Protein AF-A0A183B7K7-F1 (afdb_monomer)

Organism: NCBI:txid27848

Foldseek 3Di:
DFDDDPVCNPDGDDDDDDADPPDDDDDDDDDDDDWDKAFDPDPQRKIKTKDKAQLDLAFDDDPPPPPPPDVDDTPDPPPDDDDDWDKDKDKAAAPAAWPDKDDPPDDWDWAQPDPSNRIIMTIDGGDDSPGIDMIMTMGRHHDAWDKDKDAADCPDPDPSNDIDMDTDHDDDCPVPCVPPLLDAEEEAEAEPEPVCPDPNVVVVVVVVVVVVVPRDPNYHYWYWYDYVHIDIPDPD

Secondary structure (DSSP, 8-state):
-B---TT-TT---B----PPTT-----------PPEEEE--SSS--EEEEEEE----PPPP--TT-----SS------TT-----EEEEEEEE-SS-EEEEE-SS---EEEE-STTSSEEEEEEEEE-TTS-EEEEEEESSPPPPEEEEE---TT-SSGGGS-EEEEE-----TTTHHHHGGG-EEEEEEE-SGGGTTHHHHHHHHHHHHHHHHSPTT-EEEEEEESSSEEESS--

InterPro domains:
  IPR002035 von Willebrand factor, type A [PF13519] (186-235)
  IPR013694 VIT domain [PS51468] (1-33)
  IPR036465 von Willebrand factor A-like domain superfamily [G3DSA:3.40.50.410] (184-236)
  IPR036465 von Willebrand factor A-like domain superfamily [SSF53300] (184-235)

pLDDT: mean 80.6, std 16.49, range [38.91, 95.94]

Nearest PDB structures (foldseek):
  9c4f-assembly1_I  TM=9.296E-01  e=1.388E-02  Homo sapiens
  6fpy-assembly2_B  TM=5.890E-01  e=1.123E-04  Homo sapiens
  6fpy-assembly1_A  TM=5.784E-01  e=1.342E-04  Homo sapiens
  6fpz-assembly2_B  TM=5.636E-01  e=2.293E-04  Homo sapiens

Structure (mmCIF, N/CA/C/O backbone):
data_AF-A0A183B7K7-F1
#
_entry.id   AF-A0A183B7K7-F1
#
loop_
_atom_site.group_PDB
_atom_site.id
_atom_site.type_symbol
_atom_site.label_atom_id
_atom_site.label_alt_id
_atom_site.label_comp_id
_atom_site.label_asym_id
_atom_site.label_entity_id
_atom_site.label_seq_id
_atom_site.pdbx_PDB_ins_code
_atom_site.Cartn_x
_atom_site.Cartn_y
_atom_site.Cartn_z
_atom_site.occupancy
_atom_site.B_iso_or_equiv
_atom_site.auth_seq_id
_atom_site.auth_comp_id
_atom_site.auth_asym_id
_atom_site.auth_atom_id
_atom_site.pdbx_PDB_model_num
ATOM 1 N N . MET A 1 1 ? -5.427 3.689 -33.364 1.00 38.91 1 MET A N 1
ATOM 2 C CA . MET A 1 1 ? -6.339 4.554 -32.595 1.00 38.91 1 MET A CA 1
ATOM 3 C C . MET A 1 1 ? -6.365 3.977 -31.192 1.00 38.91 1 MET A C 1
ATOM 5 O O . MET A 1 1 ? -6.659 2.795 -31.063 1.00 38.91 1 MET A O 1
ATOM 9 N N . ALA A 1 2 ? -5.870 4.725 -30.208 1.00 45.66 2 ALA A N 1
ATOM 10 C CA . ALA A 1 2 ? -5.931 4.342 -28.801 1.00 45.66 2 ALA A CA 1
ATOM 11 C C . ALA A 1 2 ? -7.103 5.113 -28.200 1.00 45.66 2 ALA A C 1
ATOM 13 O O . ALA A 1 2 ? -7.202 6.317 -28.426 1.00 45.66 2 ALA A O 1
ATOM 14 N N . GLU A 1 3 ? -7.999 4.415 -27.521 1.00 48.31 3 GLU A N 1
ATOM 15 C CA . GLU A 1 3 ? -9.220 4.982 -26.963 1.00 48.31 3 GLU A CA 1
ATOM 16 C C . GLU A 1 3 ? -9.331 4.475 -25.529 1.00 48.31 3 GLU A C 1
ATOM 18 O O . GLU A 1 3 ? -9.141 3.284 -25.271 1.00 48.31 3 GLU A O 1
ATOM 23 N N . GLN A 1 4 ? -9.519 5.402 -24.595 1.00 46.06 4 GLN A N 1
ATOM 24 C CA . GLN A 1 4 ? -9.708 5.110 -23.182 1.00 46.06 4 GLN A CA 1
ATOM 25 C C . GLN A 1 4 ? -11.212 5.137 -22.913 1.00 46.06 4 GLN A C 1
ATOM 27 O O . GLN A 1 4 ? -11.867 6.122 -23.238 1.00 46.06 4 GLN A O 1
ATOM 32 N N . ASP A 1 5 ? -11.751 4.061 -22.345 1.00 48.06 5 ASP A N 1
ATOM 33 C CA . ASP A 1 5 ? -13.160 3.987 -21.954 1.00 48.06 5 ASP A CA 1
ATOM 34 C C . ASP A 1 5 ? -13.399 4.887 -20.728 1.00 48.06 5 ASP A C 1
ATOM 36 O O . ASP A 1 5 ? -12.880 4.622 -19.639 1.00 48.06 5 ASP A O 1
ATOM 40 N N . GLU A 1 6 ? -14.179 5.960 -20.894 1.00 48.84 6 GLU A N 1
ATOM 41 C CA . GLU A 1 6 ? -14.520 6.904 -19.818 1.00 48.84 6 GLU A CA 1
ATOM 42 C C . GLU A 1 6 ? -15.349 6.252 -18.691 1.00 48.84 6 GLU A C 1
ATOM 44 O O . GLU A 1 6 ? -15.374 6.759 -17.568 1.00 48.84 6 GLU A O 1
ATOM 49 N N . GLY A 1 7 ? -15.982 5.098 -18.943 1.00 50.69 7 GLY A N 1
ATOM 50 C CA . GLY A 1 7 ? -16.725 4.322 -17.945 1.00 50.69 7 GLY A CA 1
ATOM 51 C C . GLY A 1 7 ? -15.874 3.339 -17.129 1.00 50.69 7 GLY A C 1
ATOM 52 O O . GLY A 1 7 ? -16.399 2.692 -16.215 1.00 50.69 7 GLY A O 1
ATOM 53 N N . CYS A 1 8 ? -14.581 3.186 -17.449 1.00 53.16 8 CYS A N 1
ATOM 54 C CA . CYS A 1 8 ? -13.695 2.190 -16.837 1.00 53.16 8 CYS A CA 1
ATOM 55 C C . CYS A 1 8 ? -12.237 2.691 -16.749 1.00 53.16 8 CYS A C 1
ATOM 57 O O . CYS A 1 8 ? -11.375 2.275 -17.521 1.00 53.16 8 CYS A O 1
ATOM 59 N N . GLY A 1 9 ? -11.944 3.568 -15.781 1.00 55.84 9 GLY A N 1
ATOM 60 C CA . GLY A 1 9 ? -10.639 4.244 -15.656 1.00 55.84 9 GLY A CA 1
ATOM 61 C C . GLY A 1 9 ? -9.411 3.353 -15.399 1.00 55.84 9 GLY A C 1
ATOM 62 O O . GLY A 1 9 ? -8.286 3.825 -15.516 1.00 55.84 9 GLY A O 1
ATOM 63 N N . ASP A 1 10 ? -9.602 2.077 -15.078 1.00 60.44 10 ASP A N 1
ATOM 64 C CA . ASP A 1 10 ? -8.559 1.088 -14.777 1.00 60.44 10 ASP A CA 1
ATOM 65 C C . ASP A 1 10 ? -8.310 0.080 -15.914 1.00 60.44 10 ASP A C 1
ATOM 67 O O . ASP A 1 10 ? -7.401 -0.745 -15.817 1.00 60.44 10 ASP A O 1
ATOM 71 N N . LYS A 1 11 ? -9.089 0.123 -17.007 1.00 64.69 11 LYS A N 1
ATOM 72 C CA . LYS A 1 11 ? -8.909 -0.781 -18.151 1.00 64.69 11 LYS A CA 1
ATOM 73 C C . LYS A 1 11 ? -8.238 -0.050 -19.307 1.00 64.69 11 LYS A C 1
ATOM 75 O O . LYS A 1 11 ? -8.847 0.767 -19.990 1.00 64.69 11 LYS A O 1
ATOM 80 N N . PHE A 1 12 ? -6.997 -0.428 -19.596 1.00 69.00 12 PHE A N 1
ATOM 81 C CA . PHE A 1 12 ? -6.332 -0.038 -20.835 1.00 69.00 12 PHE A CA 1
ATOM 82 C C . PHE A 1 12 ? -6.534 -1.116 -21.906 1.00 69.00 12 PHE A C 1
ATOM 84 O O . PHE A 1 12 ? -6.144 -2.270 -21.721 1.00 69.00 12 PHE A O 1
ATOM 91 N N . GLN A 1 13 ? -7.121 -0.750 -23.048 1.00 69.06 13 GLN A N 1
ATOM 92 C CA . GLN A 1 13 ? -7.279 -1.648 -24.192 1.00 69.06 13 GLN A CA 1
ATOM 9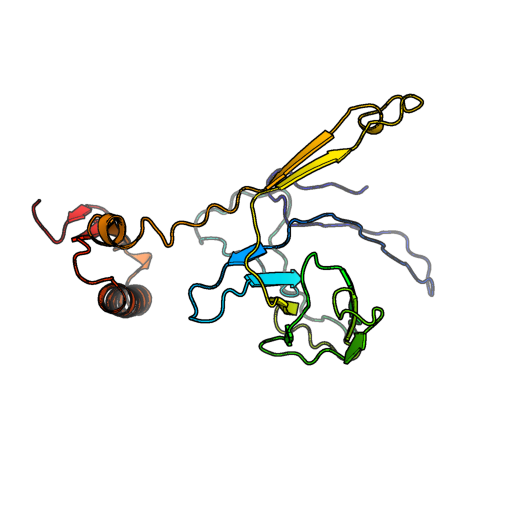3 C C . GLN A 1 13 ? -6.742 -0.993 -25.468 1.00 69.06 13 GLN A C 1
ATOM 95 O O . GLN A 1 13 ? -7.104 0.124 -25.816 1.00 69.06 13 GLN A O 1
ATOM 100 N N . MET A 1 14 ? -5.898 -1.718 -26.207 1.00 72.25 14 MET A N 1
ATOM 101 C CA . MET A 1 14 ? -5.349 -1.257 -27.482 1.00 72.25 14 MET A CA 1
ATOM 102 C C . MET A 1 14 ? -5.475 -2.351 -28.544 1.00 72.25 14 MET A C 1
ATOM 104 O O . MET A 1 14 ? -5.109 -3.501 -28.309 1.00 72.25 14 MET A O 1
ATOM 108 N N . ARG A 1 15 ? -5.981 -1.993 -29.731 1.00 76.62 15 ARG A N 1
ATOM 109 C CA . ARG A 1 15 ? -6.045 -2.883 -30.900 1.00 76.62 15 ARG A CA 1
ATOM 110 C C . ARG A 1 15 ? -4.942 -2.506 -31.887 1.00 76.62 15 ARG A C 1
ATOM 112 O O . ARG A 1 15 ? -4.911 -1.383 -32.386 1.00 76.62 15 ARG A O 1
ATOM 119 N N . LEU A 1 16 ? -4.047 -3.449 -32.169 1.00 80.88 16 LEU A N 1
ATOM 120 C CA . LEU A 1 16 ? -2.961 -3.298 -33.138 1.00 80.88 16 LEU A CA 1
ATOM 121 C C . LEU A 1 16 ? -3.289 -4.103 -34.400 1.00 80.88 16 LEU A C 1
ATOM 123 O O . LEU A 1 16 ? -3.681 -5.263 -34.306 1.00 80.88 16 LEU A O 1
ATOM 127 N N . GLY A 1 17 ? -3.141 -3.495 -35.577 1.00 83.62 17 GLY A N 1
ATOM 128 C CA . GLY A 1 17 ? -3.423 -4.124 -36.871 1.00 83.62 17 GLY A CA 1
ATOM 129 C C . GLY A 1 17 ? -2.267 -3.961 -37.856 1.00 83.62 17 GLY A C 1
ATOM 130 O O . GLY A 1 17 ? -1.372 -3.151 -37.632 1.00 83.62 17 GLY A O 1
ATOM 131 N N . ASN A 1 18 ? -2.303 -4.724 -38.955 1.00 86.44 18 ASN A N 1
ATOM 132 C CA . ASN A 1 18 ? -1.327 -4.664 -40.053 1.00 86.44 18 ASN A CA 1
ATOM 133 C C . ASN A 1 18 ? 0.148 -4.843 -39.618 1.00 86.44 18 ASN A C 1
ATOM 135 O O . ASN A 1 18 ? 1.041 -4.168 -40.126 1.00 86.44 18 ASN A O 1
ATOM 139 N N . ILE A 1 19 ? 0.406 -5.741 -38.661 1.00 86.94 19 ILE A N 1
ATOM 140 C CA . ILE A 1 19 ? 1.761 -6.074 -38.200 1.00 86.94 19 ILE A CA 1
ATOM 141 C C . ILE A 1 19 ? 2.425 -6.986 -39.251 1.00 86.94 19 ILE A C 1
ATOM 143 O O . ILE A 1 19 ? 1.901 -8.075 -39.507 1.00 86.94 19 ILE A O 1
ATOM 147 N N . PRO A 1 20 ? 3.556 -6.592 -39.870 1.00 90.12 20 PRO A N 1
ATOM 148 C CA . PRO A 1 20 ? 4.238 -7.418 -40.864 1.00 90.12 20 PRO A CA 1
ATOM 149 C C . PRO A 1 20 ? 4.667 -8.783 -40.312 1.00 90.12 20 PRO A C 1
ATOM 151 O O . PRO A 1 20 ? 5.008 -8.923 -39.133 1.00 90.12 20 PRO A O 1
ATOM 154 N N . ALA A 1 21 ? 4.719 -9.797 -41.178 1.00 88.19 21 ALA A N 1
ATOM 155 C CA . ALA A 1 21 ? 5.202 -11.118 -40.788 1.00 88.19 21 ALA A CA 1
ATOM 156 C C . ALA A 1 21 ? 6.643 -11.044 -40.250 1.00 88.19 21 ALA A C 1
ATOM 158 O O . ALA A 1 21 ? 7.496 -10.380 -40.836 1.00 88.19 21 ALA A O 1
ATOM 159 N N . ARG A 1 22 ? 6.915 -11.768 -39.153 1.00 89.12 22 ARG A N 1
ATOM 160 C CA . ARG A 1 22 ? 8.230 -11.827 -38.478 1.00 89.12 22 ARG A CA 1
ATOM 161 C C . ARG A 1 22 ? 8.729 -10.483 -37.927 1.00 89.12 22 ARG A C 1
ATOM 163 O O . ARG A 1 22 ? 9.928 -10.326 -37.720 1.00 89.12 22 ARG A O 1
ATOM 170 N N . SER A 1 23 ? 7.830 -9.532 -37.686 1.00 88.31 23 SER A N 1
ATOM 171 C CA . SER A 1 23 ? 8.165 -8.294 -36.983 1.00 88.31 23 SER A CA 1
ATOM 172 C C . SER A 1 23 ? 7.871 -8.405 -35.487 1.00 88.31 23 SER A C 1
ATOM 174 O O . SER A 1 23 ? 6.987 -9.151 -35.063 1.00 88.31 23 SER A O 1
ATOM 176 N N . THR A 1 24 ? 8.634 -7.658 -34.694 1.00 88.44 24 THR A N 1
ATOM 177 C CA . THR A 1 24 ? 8.448 -7.529 -33.247 1.00 88.44 24 THR A CA 1
ATOM 178 C C . THR A 1 24 ? 7.789 -6.190 -32.965 1.00 88.44 24 THR A C 1
ATOM 180 O O . THR A 1 24 ? 8.213 -5.166 -33.501 1.00 88.44 24 THR A O 1
ATOM 183 N N . VAL A 1 25 ? 6.769 -6.189 -32.112 1.00 88.00 25 VAL A N 1
ATOM 184 C CA . VAL A 1 25 ? 6.122 -4.964 -31.642 1.00 88.00 25 VAL A CA 1
ATOM 185 C C . VAL A 1 25 ? 6.432 -4.786 -30.165 1.00 88.00 25 VAL A C 1
ATOM 187 O O . VAL A 1 25 ? 6.176 -5.685 -29.368 1.00 88.00 25 VAL A O 1
ATOM 190 N N . THR A 1 26 ? 6.953 -3.615 -29.810 1.00 89.56 26 THR A N 1
ATOM 191 C CA . THR A 1 26 ? 7.207 -3.229 -28.421 1.00 89.56 26 THR A CA 1
ATOM 192 C C . THR A 1 26 ? 6.159 -2.215 -27.991 1.00 89.56 26 THR A C 1
ATOM 194 O O . THR A 1 26 ? 6.000 -1.175 -28.629 1.00 89.56 26 THR A O 1
ATOM 197 N N . ILE A 1 27 ? 5.452 -2.512 -26.905 1.00 85.56 27 ILE A N 1
ATOM 198 C CA . ILE A 1 27 ? 4.466 -1.615 -26.300 1.00 85.56 27 ILE A CA 1
ATOM 199 C C . ILE A 1 27 ? 5.071 -1.082 -25.004 1.00 85.56 27 ILE A C 1
ATOM 201 O O . ILE A 1 27 ? 5.511 -1.863 -24.166 1.00 85.56 27 ILE A O 1
ATOM 205 N N . ILE A 1 28 ? 5.099 0.242 -24.848 1.00 89.19 28 ILE A N 1
ATOM 206 C CA . ILE A 1 28 ? 5.602 0.904 -23.641 1.00 89.19 28 ILE A CA 1
ATOM 207 C C . ILE A 1 28 ? 4.439 1.652 -23.004 1.00 89.19 28 ILE A C 1
ATOM 209 O O . ILE A 1 28 ? 3.912 2.597 -23.590 1.00 89.19 28 ILE A O 1
ATOM 213 N N . LEU A 1 29 ? 4.059 1.230 -21.801 1.00 84.38 29 LEU A N 1
ATOM 214 C CA . LEU A 1 29 ? 3.054 1.894 -20.981 1.00 84.38 29 LEU A CA 1
ATOM 215 C C . LEU A 1 29 ? 3.765 2.631 -19.850 1.00 84.38 29 LEU A C 1
ATOM 217 O O . LEU A 1 29 ? 4.625 2.066 -19.178 1.00 84.38 29 LEU A O 1
ATOM 221 N N . LYS A 1 30 ? 3.419 3.904 -19.666 1.00 87.38 30 LYS A N 1
ATOM 222 C CA . LYS A 1 30 ? 3.901 4.735 -18.562 1.00 87.38 30 LYS A CA 1
ATOM 223 C C . LYS A 1 30 ? 2.689 5.273 -17.825 1.00 87.38 30 LYS A C 1
ATOM 225 O O . LYS A 1 30 ? 1.829 5.889 -18.448 1.00 87.38 30 LYS A O 1
ATOM 230 N N . TYR A 1 31 ? 2.640 5.045 -16.524 1.00 84.62 31 TYR A N 1
ATOM 231 C CA . TYR A 1 31 ? 1.592 5.554 -15.655 1.00 84.62 31 TYR A CA 1
ATOM 232 C C . TYR A 1 31 ? 2.203 5.994 -14.327 1.00 84.62 31 TYR A C 1
ATOM 234 O O . TYR A 1 31 ? 3.334 5.637 -14.001 1.00 84.62 31 TYR A O 1
ATOM 242 N N . VAL A 1 32 ? 1.454 6.810 -13.596 1.00 85.88 32 VAL A N 1
ATOM 243 C CA . VAL A 1 32 ? 1.815 7.292 -12.265 1.00 85.88 32 VAL A CA 1
ATOM 244 C C . VAL A 1 32 ? 0.692 6.878 -11.329 1.00 85.88 32 VAL A C 1
ATOM 246 O O . VAL A 1 32 ? -0.479 7.069 -11.656 1.00 85.88 32 VAL A O 1
ATOM 249 N N . SER A 1 33 ? 1.046 6.301 -10.188 1.00 84.56 33 SER A N 1
A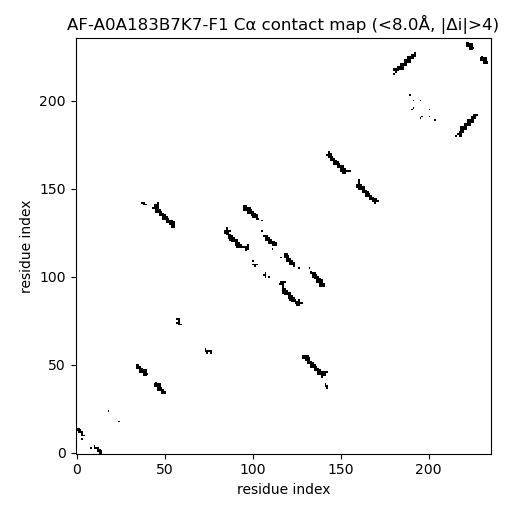TOM 250 C CA . SER A 1 33 ? 0.105 5.887 -9.150 1.00 84.56 33 SER A CA 1
ATOM 251 C C . SER A 1 33 ? 0.628 6.298 -7.780 1.00 84.56 33 SER A C 1
ATOM 253 O O . SER A 1 33 ? 1.838 6.323 -7.554 1.00 84.56 33 SER A O 1
ATOM 255 N N . SER A 1 34 ? -0.284 6.605 -6.861 1.00 85.75 34 SER A N 1
ATOM 256 C CA . SER A 1 34 ? 0.047 6.748 -5.445 1.00 85.75 34 SER A CA 1
ATOM 257 C C . SER A 1 34 ? 0.347 5.380 -4.838 1.00 85.75 34 SER A C 1
ATOM 259 O O . SER A 1 34 ? -0.323 4.402 -5.166 1.00 85.75 34 SER A O 1
ATOM 261 N N . LEU A 1 35 ? 1.329 5.324 -3.943 1.00 89.00 35 LEU A N 1
ATOM 262 C CA . LEU A 1 35 ? 1.569 4.154 -3.103 1.00 89.00 35 LEU A CA 1
ATOM 263 C C . LEU A 1 35 ? 0.737 4.271 -1.829 1.00 89.00 35 LEU A C 1
ATOM 265 O O . LEU A 1 35 ? 0.599 5.366 -1.278 1.00 89.00 35 LEU A O 1
ATOM 269 N N . GLU A 1 36 ? 0.197 3.150 -1.367 1.00 88.19 36 GLU A N 1
ATOM 270 C CA . GLU A 1 36 ? -0.503 3.095 -0.088 1.00 88.19 36 GLU A CA 1
ATOM 271 C C . GLU A 1 36 ? 0.530 3.030 1.030 1.00 88.19 36 GLU A C 1
ATOM 273 O O . GLU A 1 36 ? 1.451 2.216 0.986 1.00 88.19 36 GLU A O 1
ATOM 278 N N . ALA A 1 37 ? 0.405 3.918 2.009 1.00 89.12 37 ALA A N 1
ATOM 279 C CA . ALA A 1 37 ? 1.343 4.021 3.110 1.00 89.12 37 ALA A CA 1
ATOM 280 C C . ALA A 1 37 ? 0.580 4.138 4.426 1.00 89.12 37 ALA A C 1
ATOM 282 O O . ALA A 1 37 ? -0.369 4.916 4.520 1.00 89.12 37 ALA A O 1
ATOM 283 N N . GLU A 1 38 ? 1.011 3.389 5.432 1.00 88.44 38 GLU A N 1
ATOM 284 C CA . GLU A 1 38 ? 0.383 3.340 6.748 1.00 88.44 38 GLU A CA 1
ATOM 285 C C . GLU A 1 38 ? 1.431 3.384 7.862 1.00 88.44 38 GLU A C 1
ATOM 287 O O . GLU A 1 38 ? 2.551 2.889 7.721 1.00 88.44 38 GLU A O 1
ATOM 292 N N . ASN A 1 39 ? 1.061 3.989 8.988 1.00 87.62 39 ASN A N 1
ATOM 293 C CA . ASN A 1 39 ? 1.826 3.889 10.225 1.00 87.62 39 ASN A CA 1
ATOM 294 C C . ASN A 1 39 ? 1.304 2.687 11.007 1.00 87.62 39 ASN A C 1
ATOM 296 O O . ASN A 1 39 ? 0.107 2.601 11.276 1.00 87.62 39 ASN A O 1
ATOM 300 N N . LEU A 1 40 ? 2.197 1.769 11.365 1.00 82.19 40 LEU A N 1
ATOM 301 C CA . LEU A 1 40 ? 1.827 0.579 12.119 1.00 82.19 40 LEU A CA 1
ATOM 302 C C . LEU A 1 40 ? 1.631 0.949 13.596 1.00 82.19 40 LEU A C 1
ATOM 304 O O . LEU A 1 40 ? 2.363 1.773 14.146 1.00 82.19 40 LEU A O 1
ATOM 308 N N . VAL A 1 41 ? 0.641 0.324 14.235 1.00 68.75 41 VAL A N 1
ATOM 309 C CA . VAL A 1 41 ? 0.282 0.534 15.655 1.00 68.75 41 VAL A CA 1
ATOM 310 C C . VAL A 1 41 ? 1.086 -0.403 16.581 1.00 68.75 41 VAL A C 1
ATOM 312 O O . VAL A 1 41 ? 0.729 -0.630 17.731 1.00 68.75 41 VAL A O 1
ATOM 315 N N . ASP A 1 42 ? 2.185 -0.975 16.089 1.00 63.44 42 ASP A N 1
ATOM 316 C CA . ASP A 1 42 ? 3.031 -1.876 16.872 1.00 63.44 42 ASP A CA 1
ATOM 317 C C . ASP A 1 42 ? 3.921 -1.098 17.864 1.00 63.44 42 ASP A C 1
ATOM 319 O O . ASP A 1 42 ? 4.219 0.080 17.670 1.00 63.44 42 ASP A O 1
ATOM 323 N N . GLU A 1 43 ? 4.427 -1.773 18.910 1.00 56.44 43 GLU A N 1
ATOM 324 C CA . GLU A 1 43 ? 5.353 -1.193 19.914 1.00 56.44 43 GLU A CA 1
ATOM 325 C C . GLU A 1 43 ? 6.621 -0.560 19.305 1.00 56.44 43 GLU A C 1
ATOM 327 O O . GLU A 1 43 ? 7.336 0.204 19.957 1.00 56.44 43 GLU A O 1
ATOM 332 N N . LYS A 1 44 ? 6.924 -0.892 18.047 1.00 61.34 44 LYS A N 1
ATOM 333 C CA . LYS A 1 44 ? 7.976 -0.271 17.250 1.00 61.34 44 LYS A CA 1
ATOM 334 C C . LYS A 1 44 ? 7.310 0.748 16.337 1.00 61.34 44 LYS A C 1
ATOM 336 O O . LYS A 1 44 ? 6.528 0.350 15.482 1.00 61.34 44 LYS A O 1
ATOM 341 N N . SER A 1 45 ? 7.634 2.028 16.517 1.00 65.69 45 SER A N 1
ATOM 342 C CA . SER A 1 45 ? 7.166 3.175 15.725 1.00 65.69 45 SER A CA 1
ATOM 343 C C . SER A 1 45 ? 7.533 3.074 14.236 1.00 65.69 45 SER A C 1
ATOM 345 O O . SER A 1 45 ? 8.309 3.880 13.734 1.00 65.69 45 SER A O 1
ATOM 347 N N . ASN A 1 46 ? 6.978 2.094 13.534 1.00 87.19 46 ASN A N 1
ATOM 348 C CA . ASN A 1 46 ? 7.311 1.728 12.169 1.00 87.19 46 ASN A CA 1
ATOM 349 C C . ASN A 1 46 ? 6.209 2.178 11.209 1.00 87.19 46 ASN A C 1
ATOM 351 O O . ASN A 1 46 ? 5.068 2.444 11.593 1.00 87.19 46 ASN A O 1
ATOM 355 N N . SER A 1 47 ? 6.548 2.223 9.930 1.00 90.81 47 SER A N 1
ATOM 356 C CA . SER A 1 47 ? 5.586 2.453 8.857 1.00 90.81 47 SER A CA 1
ATOM 357 C C . SER A 1 47 ? 5.786 1.452 7.734 1.00 90.81 47 SER A C 1
ATOM 359 O O . SER A 1 47 ? 6.867 0.883 7.579 1.00 90.81 47 SER A O 1
ATOM 361 N N . ARG A 1 48 ? 4.723 1.230 6.968 1.00 92.56 48 ARG A N 1
ATOM 362 C CA . ARG A 1 48 ? 4.683 0.282 5.863 1.00 92.56 48 ARG A CA 1
ATOM 363 C C . ARG A 1 48 ? 4.184 0.975 4.610 1.00 92.56 48 ARG A C 1
ATOM 365 O O . ARG A 1 48 ? 3.206 1.717 4.648 1.00 92.56 48 ARG A O 1
ATOM 372 N N . VAL A 1 49 ? 4.853 0.712 3.494 1.00 94.06 49 VAL A N 1
ATOM 373 C CA . VAL A 1 49 ? 4.400 1.105 2.158 1.00 94.06 49 VAL A CA 1
ATOM 374 C C . VAL A 1 49 ? 4.095 -0.144 1.351 1.00 94.06 49 VAL A C 1
ATOM 376 O O . VAL A 1 49 ? 4.905 -1.069 1.302 1.00 94.06 49 VAL A O 1
ATOM 379 N N . THR A 1 50 ? 2.944 -0.144 0.688 1.00 93.50 50 THR A N 1
ATOM 380 C CA . THR A 1 50 ? 2.476 -1.236 -0.161 1.00 93.50 50 THR A CA 1
ATOM 381 C C . THR A 1 50 ? 2.462 -0.786 -1.615 1.00 93.50 50 THR A C 1
ATOM 383 O O . THR A 1 50 ? 1.788 0.175 -1.995 1.00 93.50 50 THR A O 1
ATOM 386 N N . PHE A 1 51 ? 3.204 -1.509 -2.448 1.00 92.50 51 PHE A N 1
ATOM 387 C CA . PHE A 1 51 ? 3.094 -1.442 -3.898 1.00 92.50 51 PHE A CA 1
ATOM 388 C C . PHE A 1 51 ? 2.362 -2.680 -4.402 1.00 92.50 51 PHE A C 1
ATOM 390 O O . PHE A 1 51 ? 2.750 -3.803 -4.083 1.00 92.50 51 PHE A O 1
ATOM 397 N N . THR A 1 52 ? 1.343 -2.471 -5.231 1.00 88.81 52 THR A N 1
ATOM 398 C CA . THR A 1 52 ? 0.585 -3.551 -5.861 1.00 88.81 52 THR A CA 1
ATOM 399 C C . THR A 1 52 ? 0.551 -3.322 -7.362 1.00 88.81 52 THR A C 1
ATOM 401 O O . THR A 1 52 ? 0.024 -2.316 -7.840 1.00 88.81 52 THR A O 1
ATOM 404 N N . LEU A 1 53 ? 1.100 -4.273 -8.112 1.00 85.62 53 LEU A N 1
ATOM 405 C CA . LEU A 1 53 ? 0.938 -4.362 -9.554 1.00 85.62 53 LEU A CA 1
ATOM 406 C C . LEU A 1 53 ? -0.080 -5.472 -9.852 1.00 85.62 53 LEU A C 1
ATOM 408 O O . LEU A 1 53 ? 0.256 -6.654 -9.711 1.00 85.62 53 LEU A O 1
ATOM 412 N N . PRO A 1 54 ? -1.312 -5.122 -10.263 1.00 76.88 54 PRO A N 1
ATOM 413 C CA . PRO A 1 54 ? -2.319 -6.120 -10.578 1.00 76.88 54 PRO A CA 1
ATOM 414 C C . PRO A 1 54 ? -1.863 -6.963 -11.771 1.00 76.88 54 PRO A C 1
ATOM 416 O O . PRO A 1 54 ? -1.529 -6.432 -12.833 1.00 76.88 54 PRO A O 1
ATOM 419 N N . SER A 1 55 ? -1.840 -8.282 -11.597 1.00 65.56 55 SER A N 1
ATOM 420 C CA . SER A 1 55 ? -1.519 -9.238 -12.664 1.00 65.56 55 SER A CA 1
ATOM 421 C C . SER A 1 55 ? -2.781 -9.906 -13.217 1.00 65.56 55 SER A C 1
ATOM 423 O O . SER A 1 55 ? -2.785 -10.418 -14.341 1.00 65.56 55 SER A O 1
ATOM 425 N N . VAL A 1 56 ? -3.868 -9.877 -12.439 1.00 57.72 56 VAL A N 1
ATOM 426 C CA . VAL A 1 56 ? -5.098 -10.598 -12.737 1.00 57.72 56 VAL A CA 1
ATOM 427 C C . VAL A 1 56 ? -5.981 -9.803 -13.704 1.00 57.72 56 VAL A C 1
ATOM 429 O O . VAL A 1 56 ? -6.764 -8.933 -13.328 1.00 57.72 56 VAL A O 1
ATOM 432 N N . LEU A 1 57 ? -5.910 -10.178 -14.982 1.00 55.09 57 LEU A N 1
ATOM 433 C CA . LEU A 1 57 ? -6.813 -9.752 -16.061 1.00 55.09 57 LEU A CA 1
ATOM 434 C C . LEU A 1 57 ? -8.172 -10.483 -15.997 1.00 55.09 57 LEU A C 1
ATOM 436 O O . LEU A 1 57 ? -8.652 -11.004 -17.006 1.00 55.09 57 LEU A O 1
ATOM 440 N N . ASN A 1 58 ? -8.793 -10.592 -14.819 1.00 42.81 58 ASN A N 1
ATOM 441 C CA . ASN A 1 58 ? -10.085 -11.274 -14.712 1.00 42.81 58 ASN A CA 1
ATOM 442 C C . ASN A 1 58 ? -11.227 -10.378 -15.221 1.00 42.81 58 ASN A C 1
ATOM 444 O O . ASN A 1 58 ? -11.245 -9.173 -14.950 1.00 42.81 58 ASN A O 1
ATOM 448 N N . PRO A 1 59 ? -12.227 -10.940 -15.927 1.00 44.75 59 PRO A N 1
ATOM 449 C CA . PRO A 1 59 ? -13.438 -10.199 -16.247 1.00 44.75 59 PRO A CA 1
ATOM 450 C C . PRO A 1 59 ? -14.142 -9.767 -14.952 1.00 44.75 59 PRO A C 1
ATOM 452 O O . PRO A 1 59 ? -14.326 -10.559 -14.027 1.00 44.75 59 PRO A O 1
ATOM 455 N N . ARG A 1 60 ? -14.540 -8.492 -14.887 1.00 48.31 60 ARG A N 1
ATOM 456 C CA . ARG A 1 60 ? -15.284 -7.931 -13.752 1.00 48.31 60 ARG A CA 1
ATOM 457 C C . ARG A 1 60 ? -16.602 -8.675 -13.539 1.00 48.31 60 ARG A C 1
ATOM 459 O O . ARG A 1 60 ? -17.287 -9.026 -14.503 1.00 48.31 60 ARG A O 1
ATOM 466 N N . TYR A 1 61 ? -16.986 -8.837 -12.271 1.00 42.16 61 TYR A N 1
ATOM 467 C CA . TYR A 1 61 ? -18.303 -9.354 -11.910 1.00 42.16 61 TYR A CA 1
ATOM 468 C C . TYR A 1 61 ? -19.388 -8.522 -12.599 1.00 42.16 61 TYR A C 1
ATOM 470 O O . TYR A 1 61 ? -19.496 -7.313 -12.393 1.00 42.16 61 TYR A O 1
ATOM 478 N N . THR A 1 62 ? -20.169 -9.182 -13.449 1.00 47.53 62 THR A N 1
ATOM 479 C CA . THR A 1 62 ? -21.313 -8.581 -14.128 1.00 47.53 62 THR A CA 1
ATOM 480 C C . THR A 1 62 ? -22.554 -9.304 -13.609 1.00 47.53 62 THR A C 1
ATOM 482 O O . THR A 1 62 ? -22.722 -10.485 -13.924 1.00 47.53 62 THR A O 1
ATOM 485 N N . PRO A 1 63 ? -23.396 -8.658 -12.779 1.00 47.91 63 PRO A N 1
ATOM 486 C CA . PRO A 1 63 ? -24.651 -9.250 -12.333 1.00 47.91 63 PRO A CA 1
ATOM 487 C C . PRO A 1 63 ? -25.499 -9.639 -13.550 1.00 47.91 63 PRO A C 1
ATOM 489 O O . PRO A 1 63 ? -25.536 -8.908 -14.538 1.00 47.91 63 PRO A O 1
ATOM 492 N N . GLY A 1 64 ? -26.185 -10.782 -13.487 1.00 49.88 64 GLY A N 1
ATOM 493 C CA . GLY A 1 64 ? -26.860 -11.386 -14.645 1.00 49.88 64 GLY A CA 1
ATOM 494 C C . GLY A 1 64 ? -27.937 -10.528 -15.329 1.00 49.88 64 GLY A C 1
ATOM 495 O O . GLY A 1 64 ? -28.325 -10.843 -16.451 1.00 49.88 64 GLY A O 1
ATOM 496 N N . GLU A 1 65 ? -28.396 -9.445 -14.697 1.00 50.66 65 GLU A N 1
ATOM 497 C CA . GLU A 1 65 ? -29.525 -8.627 -15.164 1.00 50.66 65 GLU A CA 1
ATOM 498 C C . GLU A 1 65 ? -29.125 -7.292 -15.816 1.00 50.66 65 GLU A C 1
ATOM 500 O O . GLU A 1 65 ? -29.955 -6.652 -16.457 1.00 50.66 65 GLU A O 1
ATOM 505 N N . SER A 1 66 ? -27.857 -6.876 -15.741 1.00 46.78 66 SER A N 1
ATOM 506 C CA . SER A 1 66 ? -27.378 -5.610 -16.317 1.00 46.78 66 SER A CA 1
ATOM 507 C C . SER A 1 66 ? -26.489 -5.833 -17.540 1.00 46.78 66 SER A C 1
ATOM 509 O O . SER A 1 66 ? -25.342 -5.395 -17.612 1.00 46.78 66 SER A O 1
ATOM 511 N N . ARG A 1 67 ? -27.057 -6.477 -18.567 1.00 45.91 67 ARG A N 1
ATOM 512 C CA . ARG A 1 67 ? -26.538 -6.392 -19.942 1.00 45.91 67 ARG A CA 1
ATOM 513 C C . ARG A 1 67 ? -26.932 -5.052 -20.565 1.00 45.91 67 ARG A C 1
ATOM 515 O O . ARG A 1 67 ? -27.656 -5.003 -21.555 1.00 45.91 67 ARG A O 1
ATOM 522 N N . THR A 1 68 ? -26.446 -3.948 -20.008 1.00 45.34 68 THR A N 1
ATOM 523 C CA . THR A 1 68 ? -26.199 -2.793 -20.869 1.00 45.34 68 THR A CA 1
ATOM 524 C C . THR A 1 68 ? -25.082 -3.211 -21.818 1.00 45.34 68 THR A C 1
ATOM 526 O O . THR A 1 68 ? -24.022 -3.646 -21.367 1.00 45.34 68 THR A O 1
ATOM 529 N N . GLN A 1 69 ? -25.336 -3.159 -23.129 1.00 44.09 69 GLN A N 1
ATOM 530 C CA . GLN A 1 69 ? -24.275 -3.198 -24.134 1.00 44.09 69 GLN A CA 1
ATOM 531 C C . GLN A 1 69 ? -23.330 -2.036 -23.819 1.00 44.09 69 GLN A C 1
ATOM 533 O O . GLN A 1 69 ? -23.588 -0.900 -24.203 1.00 44.09 69 GLN A O 1
ATOM 538 N N . ARG A 1 70 ? -22.280 -2.293 -23.039 1.00 50.22 70 ARG A N 1
ATOM 539 C CA . ARG A 1 70 ? -21.145 -1.378 -22.968 1.00 50.22 70 ARG A CA 1
ATOM 540 C C . ARG A 1 70 ? -20.405 -1.530 -24.293 1.00 50.22 70 ARG A C 1
ATOM 542 O O . ARG A 1 70 ? -20.318 -2.642 -24.809 1.00 50.22 70 ARG A O 1
ATOM 549 N N . GLU A 1 71 ? -19.888 -0.434 -24.843 1.00 44.59 71 GLU A N 1
ATOM 550 C CA . GLU A 1 71 ? -19.136 -0.423 -26.114 1.00 44.59 71 GLU A CA 1
ATOM 551 C C . GLU A 1 71 ? -17.954 -1.409 -26.135 1.00 44.59 71 GLU A C 1
ATOM 553 O O . GLU A 1 71 ? -17.495 -1.823 -27.201 1.00 44.59 71 GLU A O 1
ATOM 558 N N . PHE A 1 72 ? -17.507 -1.848 -24.956 1.00 46.16 72 PHE A N 1
ATOM 559 C CA . PHE A 1 72 ? -16.466 -2.843 -24.772 1.00 46.16 72 PHE A CA 1
ATOM 560 C C . PHE A 1 72 ? -17.015 -4.066 -24.027 1.00 46.16 72 PHE A C 1
ATOM 562 O O . PHE A 1 72 ? -17.331 -3.996 -22.837 1.00 46.16 72 PHE A O 1
ATOM 569 N N . ASP A 1 73 ? -17.086 -5.201 -24.727 1.00 44.97 73 ASP A N 1
ATOM 570 C CA . ASP A 1 73 ? -17.441 -6.495 -24.140 1.00 44.97 73 ASP A CA 1
ATOM 571 C C . ASP A 1 73 ? -16.543 -6.840 -22.928 1.00 44.97 73 ASP A C 1
ATOM 573 O O . ASP A 1 73 ? -15.356 -6.462 -22.886 1.00 44.97 73 ASP A O 1
ATOM 577 N N . PRO A 1 74 ? -17.070 -7.589 -21.934 1.00 46.00 74 PRO A N 1
ATOM 578 C CA . PRO A 1 74 ? -16.239 -8.197 -20.901 1.00 46.00 74 PRO A CA 1
ATOM 579 C C . PRO A 1 74 ? -15.139 -9.031 -21.563 1.00 46.00 74 PRO A C 1
ATOM 581 O O . PRO A 1 74 ? -15.364 -9.646 -22.605 1.00 46.00 74 PRO A O 1
ATOM 584 N N . PHE A 1 75 ? -13.936 -9.026 -20.976 1.00 45.28 75 PHE A N 1
ATOM 585 C CA . PHE A 1 75 ? -12.825 -9.848 -21.453 1.00 45.28 75 PHE A CA 1
ATOM 586 C C . PHE A 1 75 ? -13.320 -11.286 -21.644 1.00 45.28 75 PHE A C 1
ATOM 588 O O . PHE A 1 75 ? -13.617 -11.973 -20.668 1.00 45.28 75 PHE A O 1
ATOM 595 N N . ALA A 1 76 ? -13.437 -11.734 -22.897 1.00 46.59 76 ALA A N 1
ATOM 596 C CA . ALA A 1 76 ? -13.610 -13.147 -23.172 1.00 46.59 76 ALA A CA 1
ATOM 597 C C . ALA A 1 76 ? -12.375 -13.848 -22.585 1.00 46.59 76 ALA A C 1
ATOM 599 O O . ALA A 1 76 ? -11.259 -13.396 -22.873 1.00 46.59 76 ALA A O 1
ATOM 600 N N . PRO A 1 77 ? -12.533 -14.882 -21.737 1.00 44.53 77 PRO A N 1
ATOM 601 C CA . PRO A 1 77 ? -11.392 -15.626 -21.234 1.00 44.53 77 PRO A CA 1
ATOM 602 C C . PRO A 1 77 ? -10.596 -16.108 -22.444 1.00 44.53 77 PRO A C 1
ATOM 604 O O . PRO A 1 77 ? -11.110 -16.815 -23.308 1.00 44.53 77 PRO A O 1
ATOM 607 N N . CYS A 1 78 ? -9.362 -15.623 -22.564 1.00 44.59 78 CYS A N 1
ATOM 608 C CA . CYS A 1 78 ? -8.500 -15.983 -23.672 1.00 44.59 78 CYS A CA 1
ATOM 609 C C . CYS A 1 78 ? -8.118 -17.453 -23.476 1.00 44.59 78 CYS A C 1
ATOM 611 O O . CYS A 1 78 ? -7.230 -17.761 -22.685 1.00 44.59 78 CYS A O 1
ATOM 613 N N . GLU A 1 79 ? -8.801 -18.362 -24.177 1.00 47.38 79 GLU A N 1
ATOM 614 C CA . GLU A 1 79 ? -8.635 -19.822 -24.061 1.00 47.38 79 GLU A CA 1
ATOM 615 C C . GLU A 1 79 ? -7.227 -20.326 -24.454 1.00 47.38 79 GLU A C 1
ATOM 617 O O . GLU A 1 79 ? -6.965 -21.525 -24.444 1.00 47.38 79 GLU A O 1
ATOM 622 N N . SER A 1 80 ? -6.284 -19.437 -24.792 1.00 50.34 80 SER A N 1
ATOM 623 C CA . SER A 1 80 ? -4.901 -19.809 -25.110 1.00 50.34 80 SER A CA 1
ATOM 624 C C . SER A 1 80 ? -3.894 -18.672 -24.882 1.00 50.34 80 SER A C 1
ATOM 626 O O . SER A 1 80 ? -3.203 -18.229 -25.803 1.00 50.34 80 SER A O 1
ATOM 628 N N . LEU A 1 81 ? -3.760 -18.201 -23.638 1.00 58.12 81 LEU A N 1
ATOM 629 C CA . LEU A 1 81 ? -2.581 -17.417 -23.250 1.00 58.12 81 LEU A CA 1
ATOM 630 C C . LEU A 1 81 ? -1.322 -18.262 -23.498 1.00 58.12 81 LEU A C 1
ATOM 632 O O . LEU A 1 81 ? -1.052 -19.240 -22.802 1.00 58.12 81 LEU A O 1
ATOM 636 N N . LYS A 1 82 ? -0.563 -17.909 -24.542 1.00 66.81 82 LYS A N 1
ATOM 637 C CA . LYS A 1 82 ? 0.766 -18.479 -24.781 1.00 66.81 82 LYS A CA 1
ATOM 638 C C . LYS A 1 82 ? 1.655 -18.178 -23.571 1.00 66.81 82 LYS A C 1
ATOM 640 O O . LYS A 1 82 ? 1.512 -17.095 -23.009 1.00 66.81 82 LYS A O 1
ATOM 645 N N . PRO A 1 83 ? 2.579 -19.078 -23.194 1.00 70.12 83 PRO A N 1
ATOM 646 C CA . PRO A 1 83 ? 3.484 -18.829 -22.081 1.00 70.12 83 PRO A CA 1
ATOM 647 C C . PRO A 1 83 ? 4.273 -17.542 -22.333 1.00 70.12 83 PRO A C 1
ATOM 649 O O . PRO A 1 83 ? 4.861 -17.356 -23.400 1.00 70.12 83 PRO A O 1
ATOM 652 N N . TYR A 1 84 ? 4.250 -16.657 -21.347 1.00 75.44 84 TYR A N 1
ATOM 653 C CA . TYR A 1 84 ? 4.981 -15.400 -21.329 1.00 75.44 84 TYR A CA 1
ATOM 654 C C . TYR A 1 84 ? 5.773 -15.320 -20.026 1.00 75.44 84 TYR A C 1
ATOM 656 O O . TYR A 1 84 ? 5.393 -15.919 -19.023 1.00 75.44 84 TYR A O 1
ATOM 664 N N . SER A 1 85 ? 6.887 -14.596 -20.057 1.00 79.31 85 SER A N 1
ATOM 665 C CA . SER A 1 85 ? 7.714 -14.317 -18.886 1.00 79.31 85 SER A CA 1
ATOM 666 C C . SER A 1 85 ? 7.520 -12.868 -18.461 1.00 79.31 85 SER A C 1
ATOM 668 O O . SER A 1 85 ? 7.516 -11.978 -19.315 1.00 79.31 85 SER A O 1
ATOM 670 N N . ILE A 1 86 ? 7.414 -12.627 -17.157 1.00 82.81 86 ILE A N 1
ATOM 671 C CA . ILE A 1 86 ? 7.453 -11.282 -16.582 1.00 82.81 86 ILE A CA 1
ATOM 672 C C . ILE A 1 86 ? 8.752 -11.135 -15.801 1.00 82.81 86 ILE A C 1
ATOM 674 O O . ILE A 1 86 ? 9.070 -11.959 -14.948 1.00 82.81 86 ILE A O 1
ATOM 678 N N . SER A 1 87 ? 9.464 -10.047 -16.076 1.00 87.94 87 SER A N 1
ATOM 679 C CA . SER A 1 87 ? 10.555 -9.557 -15.242 1.00 87.94 87 SER A CA 1
ATOM 680 C C . SER A 1 87 ? 10.147 -8.225 -14.627 1.00 87.94 87 SER A C 1
ATOM 682 O O . SER A 1 87 ? 9.676 -7.340 -15.347 1.00 87.94 87 SER A O 1
ATOM 684 N N . PHE A 1 88 ? 10.369 -8.067 -13.329 1.00 90.69 88 PHE A N 1
ATOM 685 C CA . PHE A 1 88 ? 10.124 -6.824 -12.610 1.00 90.69 88 PHE A CA 1
ATOM 686 C C . PHE A 1 88 ? 11.445 -6.254 -12.105 1.00 90.69 88 PHE A C 1
ATOM 688 O O . PHE A 1 88 ? 12.270 -6.985 -11.556 1.00 90.69 88 PHE A O 1
ATOM 695 N N . VAL A 1 89 ? 11.631 -4.950 -12.292 1.00 93.75 89 VAL A N 1
ATOM 696 C CA . VAL A 1 89 ? 12.730 -4.186 -11.703 1.00 93.75 89 VAL A CA 1
ATOM 697 C C . VAL A 1 89 ? 12.138 -2.905 -11.136 1.00 93.75 89 VAL A C 1
ATOM 699 O O . VAL A 1 89 ? 11.421 -2.198 -11.845 1.00 93.75 89 VAL A O 1
ATOM 702 N N . GLY A 1 90 ? 12.432 -2.620 -9.872 1.00 93.06 90 GLY A N 1
ATOM 703 C CA . GLY A 1 90 ? 12.005 -1.405 -9.192 1.00 93.06 90 GLY A CA 1
ATOM 704 C C . GLY A 1 90 ? 13.175 -0.743 -8.483 1.00 93.06 90 GLY A C 1
ATOM 705 O O . GLY A 1 90 ? 13.947 -1.414 -7.803 1.00 93.06 90 GLY A O 1
ATOM 706 N N . ASP A 1 91 ? 13.291 0.573 -8.624 1.00 95.31 91 ASP A N 1
ATOM 707 C CA . ASP A 1 91 ? 14.207 1.382 -7.828 1.00 95.31 91 ASP A CA 1
ATOM 708 C C . ASP A 1 91 ? 13.407 2.028 -6.693 1.00 95.31 91 ASP A C 1
ATOM 710 O O . ASP A 1 91 ? 12.484 2.813 -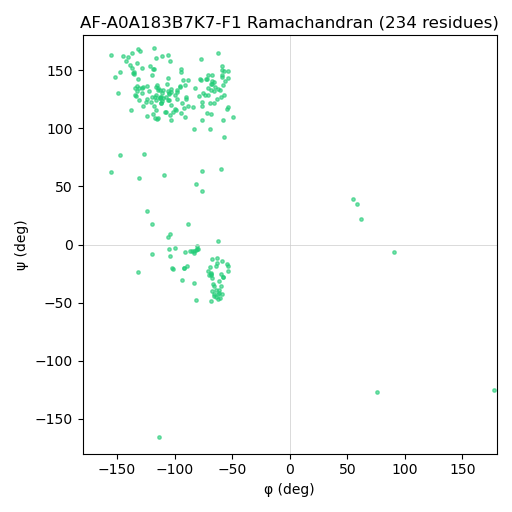6.920 1.00 95.31 91 ASP A O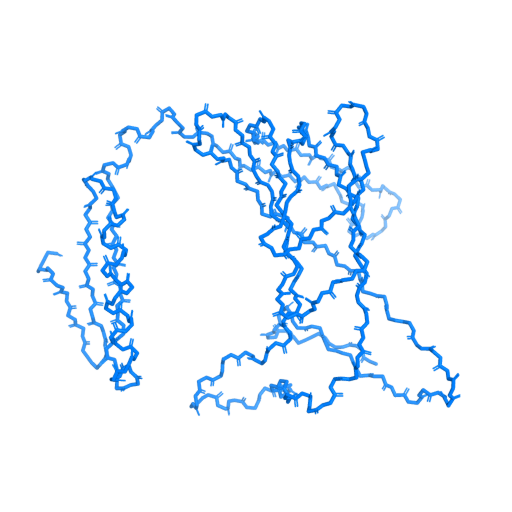 1
ATOM 714 N N . ILE A 1 92 ? 13.738 1.656 -5.462 1.00 95.25 92 ILE A N 1
ATOM 715 C CA . ILE A 1 92 ? 13.072 2.115 -4.248 1.00 95.25 92 ILE A CA 1
ATOM 716 C C . ILE A 1 92 ? 13.885 3.259 -3.658 1.00 95.25 92 ILE A C 1
ATOM 718 O O . ILE A 1 92 ? 15.100 3.144 -3.491 1.00 95.25 92 ILE A O 1
ATOM 722 N N . ASN A 1 93 ? 13.204 4.341 -3.290 1.00 94.75 93 ASN A N 1
ATOM 723 C CA . ASN A 1 93 ? 13.787 5.435 -2.528 1.00 94.75 93 ASN A CA 1
ATOM 724 C C . ASN A 1 93 ? 12.803 5.895 -1.450 1.00 94.75 93 ASN A C 1
ATOM 726 O O . ASN A 1 93 ? 11.720 6.379 -1.779 1.00 94.75 93 ASN A O 1
ATOM 730 N N . MET A 1 94 ? 13.183 5.731 -0.184 1.00 92.81 94 MET A N 1
ATOM 731 C CA . MET A 1 94 ? 12.325 6.000 0.967 1.00 92.81 94 MET A CA 1
ATOM 732 C C . MET A 1 94 ? 12.878 7.117 1.863 1.00 92.81 94 MET A C 1
ATOM 734 O O . MET A 1 94 ? 14.093 7.307 1.949 1.00 92.81 94 MET A O 1
ATOM 738 N N . PRO A 1 95 ? 12.004 7.862 2.567 1.00 90.25 95 PRO A N 1
ATOM 739 C CA . PRO A 1 95 ? 12.434 8.922 3.483 1.00 90.25 95 PRO A CA 1
ATOM 740 C C . PRO A 1 95 ? 13.179 8.382 4.716 1.00 90.25 95 PRO A C 1
ATOM 742 O O . PRO A 1 95 ? 14.049 9.064 5.264 1.00 90.25 95 PRO A O 1
ATOM 745 N N . TYR A 1 96 ? 12.856 7.156 5.130 1.00 92.69 96 TYR A N 1
ATOM 746 C CA . TYR A 1 96 ? 13.394 6.485 6.310 1.00 92.69 96 TYR A CA 1
ATOM 747 C C . TYR A 1 96 ? 14.146 5.209 5.942 1.00 92.69 96 TYR A C 1
ATOM 749 O O . TYR A 1 96 ? 14.128 4.768 4.790 1.00 92.69 96 TYR A O 1
ATOM 757 N N . ARG A 1 97 ? 14.862 4.640 6.916 1.00 94.06 97 ARG A N 1
ATOM 758 C CA . ARG A 1 97 ? 15.666 3.442 6.684 1.00 94.06 97 ARG A CA 1
ATOM 759 C C . ARG A 1 97 ? 14.730 2.256 6.485 1.00 94.06 97 ARG A C 1
ATOM 761 O O . ARG A 1 97 ? 13.859 1.996 7.313 1.00 94.06 97 ARG A O 1
ATOM 768 N N . ILE A 1 98 ? 14.948 1.527 5.398 1.00 94.88 98 ILE A N 1
ATOM 769 C CA . ILE A 1 98 ? 14.174 0.334 5.082 1.00 94.88 98 ILE A CA 1
ATOM 770 C C . ILE A 1 98 ? 14.670 -0.805 5.981 1.00 94.88 98 ILE A C 1
ATOM 772 O O . ILE A 1 98 ? 15.861 -1.134 6.000 1.00 94.88 98 ILE A O 1
ATOM 776 N N . LEU A 1 99 ? 13.750 -1.381 6.750 1.00 92.69 99 LEU A N 1
ATOM 777 C CA . LEU A 1 99 ? 13.976 -2.548 7.596 1.00 92.69 99 LEU A CA 1
ATOM 778 C C . LEU A 1 99 ? 13.902 -3.833 6.776 1.00 92.69 99 LEU A C 1
ATOM 780 O O . LEU A 1 99 ? 14.784 -4.685 6.880 1.00 92.69 99 LEU A O 1
ATOM 784 N N . GLU A 1 100 ? 12.860 -3.951 5.957 1.00 91.94 100 GLU A N 1
ATOM 785 C CA . GLU A 1 100 ? 12.571 -5.145 5.174 1.00 91.94 100 GLU A CA 1
ATOM 786 C C . GLU A 1 100 ? 11.818 -4.772 3.894 1.00 91.94 100 GLU A C 1
ATOM 788 O O . GLU A 1 100 ? 10.983 -3.867 3.889 1.00 91.94 100 GLU A O 1
ATOM 793 N N . VAL A 1 101 ? 12.116 -5.487 2.809 1.00 93.88 101 VAL A N 1
ATOM 794 C CA . VAL A 1 101 ? 11.279 -5.516 1.609 1.00 93.88 101 VAL A CA 1
ATOM 795 C C . VAL A 1 101 ? 10.814 -6.951 1.419 1.00 93.88 101 VAL A C 1
ATOM 797 O O . VAL A 1 101 ? 11.643 -7.850 1.267 1.00 93.88 101 VAL A O 1
ATOM 800 N N . SER A 1 102 ? 9.504 -7.176 1.448 1.00 92.38 102 SER A N 1
ATOM 801 C CA . SER A 1 102 ? 8.916 -8.516 1.447 1.00 92.38 102 SER A CA 1
ATOM 802 C C . SER A 1 102 ? 7.706 -8.627 0.514 1.00 92.38 102 SER A C 1
ATOM 804 O O . SER A 1 102 ? 7.148 -7.639 0.040 1.00 92.38 102 SER A O 1
ATOM 806 N N . SER A 1 103 ? 7.317 -9.864 0.212 1.00 90.56 103 SER A N 1
ATOM 807 C CA . SER A 1 103 ? 6.048 -10.225 -0.430 1.00 90.56 103 SER A CA 1
ATOM 808 C C . SER A 1 103 ? 5.483 -11.446 0.286 1.00 90.56 103 SER A C 1
ATOM 810 O O . SER A 1 103 ? 6.226 -12.268 0.825 1.00 90.56 103 SER A O 1
ATOM 812 N N . LEU A 1 104 ? 4.158 -11.586 0.279 1.00 84.50 104 LEU A N 1
ATOM 813 C CA . LEU A 1 104 ? 3.480 -12.760 0.829 1.00 84.50 104 LEU A CA 1
ATOM 814 C C . LEU A 1 104 ? 3.730 -14.031 0.004 1.00 84.50 104 LEU A C 1
ATOM 816 O O . LEU A 1 104 ? 3.576 -15.138 0.522 1.00 84.50 104 LEU A O 1
ATOM 820 N N . ARG A 1 105 ? 4.045 -13.885 -1.287 1.00 84.12 105 ARG A N 1
ATOM 821 C CA . ARG A 1 105 ? 4.086 -14.999 -2.249 1.00 84.12 105 ARG A CA 1
ATOM 822 C C . ARG A 1 105 ? 5.356 -15.035 -3.092 1.00 84.12 105 ARG A C 1
ATOM 824 O O . ARG A 1 105 ? 5.748 -16.118 -3.526 1.00 84.12 105 ARG A O 1
ATOM 831 N N . ASP A 1 106 ? 6.020 -13.896 -3.255 1.00 87.69 106 ASP A N 1
ATOM 832 C CA . ASP A 1 106 ? 7.204 -13.756 -4.097 1.00 87.69 106 ASP A CA 1
ATOM 833 C C . ASP A 1 106 ? 8.474 -13.518 -3.280 1.00 87.69 106 ASP A C 1
ATOM 835 O O . ASP A 1 106 ? 8.444 -13.129 -2.112 1.00 87.69 106 ASP A O 1
ATOM 839 N N . LYS A 1 107 ? 9.624 -13.739 -3.919 1.00 89.75 107 LYS A N 1
ATOM 840 C CA . LYS A 1 107 ? 10.936 -13.398 -3.367 1.00 89.75 107 LYS A CA 1
ATOM 841 C C . LYS A 1 107 ? 11.592 -12.354 -4.253 1.00 89.75 107 LYS A C 1
ATOM 843 O O . LYS A 1 107 ? 11.719 -12.571 -5.455 1.00 89.75 107 LYS A O 1
ATOM 848 N N . PHE A 1 108 ? 12.017 -11.256 -3.640 1.00 90.75 108 PHE A N 1
ATOM 849 C CA . PHE A 1 108 ? 12.771 -10.203 -4.307 1.00 90.75 108 PHE A CA 1
ATOM 850 C C . PHE A 1 108 ? 14.268 -10.411 -4.103 1.00 90.75 108 PHE A C 1
ATOM 852 O O . PHE A 1 108 ? 14.718 -10.651 -2.980 1.00 90.75 108 PHE A O 1
ATOM 859 N N . ASP A 1 109 ? 15.036 -10.237 -5.174 1.00 92.81 109 ASP A N 1
ATOM 860 C CA . ASP A 1 109 ? 16.474 -10.016 -5.075 1.00 92.81 109 ASP A CA 1
ATOM 861 C C . ASP A 1 109 ? 16.702 -8.524 -4.812 1.00 92.81 109 ASP A C 1
ATOM 863 O O . ASP A 1 109 ? 16.289 -7.680 -5.612 1.00 92.81 109 ASP A O 1
ATOM 867 N N . ILE A 1 110 ? 17.313 -8.199 -3.669 1.00 93.50 110 ILE A N 1
ATOM 868 C CA . ILE A 1 110 ? 17.483 -6.821 -3.192 1.00 93.50 110 ILE A CA 1
ATOM 869 C C . ILE A 1 110 ? 18.962 -6.443 -3.248 1.00 93.50 110 ILE A C 1
ATOM 871 O O . ILE A 1 110 ? 19.803 -7.052 -2.584 1.00 93.50 110 ILE A O 1
ATOM 875 N N . GLU A 1 111 ? 19.269 -5.388 -3.993 1.00 94.75 111 GLU A N 1
ATOM 876 C CA . GLU A 1 111 ? 20.594 -4.781 -4.076 1.00 94.75 111 GLU A CA 1
ATOM 877 C C . GLU A 1 111 ? 20.540 -3.369 -3.476 1.00 94.75 111 GLU A C 1
ATOM 879 O O . GLU A 1 111 ? 19.958 -2.447 -4.049 1.00 94.75 111 GLU A O 1
ATOM 884 N N . TRP A 1 112 ? 21.145 -3.176 -2.303 1.00 94.25 112 TRP A N 1
ATOM 885 C CA . TRP A 1 112 ? 21.195 -1.867 -1.647 1.00 94.25 112 TRP A CA 1
ATOM 886 C C . TRP A 1 112 ? 22.100 -0.906 -2.416 1.00 94.25 112 TRP A C 1
ATOM 888 O O . TRP A 1 112 ? 23.288 -1.166 -2.599 1.00 94.25 112 TRP A O 1
ATOM 898 N N . THR A 1 113 ? 21.545 0.228 -2.842 1.00 91.75 113 THR A N 1
ATOM 899 C CA . THR A 1 113 ? 22.294 1.263 -3.574 1.00 91.75 113 THR A CA 1
ATOM 900 C C . THR A 1 113 ? 22.888 2.311 -2.631 1.00 91.75 113 THR A C 1
ATOM 902 O O . THR A 1 113 ? 23.842 2.997 -2.991 1.00 91.75 113 THR A O 1
ATOM 905 N N . SER A 1 114 ? 22.352 2.427 -1.413 1.00 89.94 114 SER A N 1
ATOM 906 C CA . SER A 1 114 ? 22.799 3.393 -0.408 1.00 89.94 114 SER A CA 1
ATOM 907 C C . SER A 1 114 ? 23.302 2.719 0.870 1.00 89.94 114 SER A C 1
ATOM 909 O O . SER A 1 114 ? 22.766 1.699 1.305 1.00 89.94 114 SER A O 1
ATOM 911 N N . THR A 1 115 ? 24.305 3.322 1.515 1.00 90.00 115 THR A N 1
ATOM 912 C CA . THR A 1 115 ? 24.877 2.850 2.791 1.00 90.00 115 THR A CA 1
ATOM 913 C C . THR A 1 115 ? 23.925 3.030 3.974 1.00 90.00 115 THR A C 1
ATOM 915 O O . THR A 1 115 ? 23.994 2.283 4.948 1.00 90.00 115 THR A O 1
ATOM 918 N N . ASP A 1 116 ? 23.008 3.993 3.890 1.00 91.38 116 ASP A N 1
ATOM 919 C CA . ASP A 1 116 ? 21.990 4.254 4.911 1.00 91.38 116 ASP A CA 1
ATOM 920 C C . ASP A 1 116 ? 20.768 3.321 4.814 1.00 91.38 116 ASP A C 1
ATOM 922 O O . ASP A 1 116 ? 19.923 3.337 5.711 1.00 91.38 116 ASP A O 1
ATOM 926 N N . HIS A 1 117 ? 20.715 2.466 3.783 1.00 92.81 117 HIS A N 1
ATOM 927 C CA . HIS A 1 117 ? 19.596 1.577 3.449 1.00 92.81 117 HIS A CA 1
ATOM 928 C C . HIS A 1 117 ? 18.266 2.321 3.205 1.00 92.81 117 HIS A C 1
ATOM 930 O O . HIS A 1 117 ? 17.194 1.816 3.534 1.00 92.81 117 HIS A O 1
ATOM 936 N N . ARG A 1 118 ? 18.310 3.529 2.632 1.00 94.12 118 ARG A N 1
ATOM 937 C CA . ARG A 1 118 ? 17.105 4.249 2.165 1.00 94.12 118 ARG A CA 1
ATOM 938 C C . ARG A 1 118 ? 16.764 3.989 0.704 1.00 94.12 118 ARG A C 1
ATOM 940 O O . ARG A 1 118 ? 15.631 4.208 0.284 1.00 94.12 118 ARG A O 1
ATOM 947 N N . SER A 1 119 ? 17.744 3.524 -0.066 1.00 95.69 119 SER A N 1
ATOM 948 C CA . SER A 1 119 ? 17.579 3.229 -1.485 1.00 95.69 119 SER A CA 1
ATOM 949 C C . SER A 1 119 ? 18.051 1.822 -1.817 1.00 95.69 119 SER A C 1
ATOM 951 O O . SER A 1 119 ? 19.136 1.401 -1.396 1.00 95.69 119 SER A O 1
ATOM 953 N N . ALA A 1 120 ? 17.243 1.109 -2.592 1.00 95.94 120 ALA A N 1
ATOM 954 C CA . ALA A 1 120 ? 17.514 -0.257 -3.016 1.00 95.94 120 ALA A CA 1
ATOM 955 C C . ALA A 1 120 ? 16.931 -0.513 -4.402 1.00 95.94 120 ALA A C 1
ATOM 957 O O . ALA A 1 120 ? 15.877 0.018 -4.746 1.00 95.94 120 ALA A O 1
ATOM 958 N N . GLN A 1 121 ? 17.588 -1.373 -5.166 1.00 95.94 121 GLN A N 1
ATOM 959 C CA . GLN A 1 121 ? 17.038 -1.936 -6.384 1.00 95.94 121 GLN A CA 1
ATOM 960 C C . GLN A 1 121 ? 16.477 -3.323 -6.080 1.00 95.94 121 GLN A C 1
ATOM 962 O O . GLN A 1 121 ? 17.151 -4.153 -5.470 1.00 95.94 121 GLN A O 1
ATOM 967 N N . VAL A 1 122 ? 15.247 -3.572 -6.517 1.00 94.94 122 VAL A N 1
ATOM 968 C CA . VAL A 1 122 ? 14.561 -4.855 -6.358 1.00 94.94 122 VAL A CA 1
ATOM 969 C C . VAL A 1 122 ? 14.313 -5.494 -7.709 1.00 94.94 122 VAL A C 1
ATOM 971 O O . VAL A 1 122 ? 13.925 -4.817 -8.664 1.00 94.94 122 VAL A O 1
ATOM 974 N N . LYS A 1 123 ? 14.548 -6.802 -7.800 1.00 94.62 123 LYS A N 1
ATOM 975 C CA . LYS A 1 123 ? 14.378 -7.569 -9.036 1.00 94.62 123 LYS A CA 1
ATOM 976 C C . LYS A 1 123 ? 13.585 -8.844 -8.781 1.00 94.62 123 LYS A C 1
ATOM 978 O O . LYS A 1 123 ? 13.773 -9.510 -7.766 1.00 94.62 123 LYS A O 1
ATOM 983 N N . ILE A 1 124 ? 12.738 -9.197 -9.745 1.00 91.25 124 ILE A N 1
ATOM 984 C CA . ILE A 1 124 ? 12.149 -10.533 -9.884 1.00 91.25 124 ILE A CA 1
ATOM 985 C C . ILE A 1 124 ? 12.339 -10.982 -11.329 1.00 91.25 124 ILE A C 1
ATOM 987 O O . ILE A 1 124 ? 11.898 -10.300 -12.257 1.00 91.25 124 ILE A O 1
ATOM 991 N N . SER A 1 125 ? 12.974 -12.140 -11.515 1.00 84.12 125 SER A N 1
ATOM 992 C CA . SER A 1 125 ? 13.252 -12.700 -12.847 1.00 84.12 125 SER A CA 1
ATOM 993 C C . SER A 1 125 ? 12.296 -13.825 -13.270 1.00 84.12 125 SER A C 1
ATOM 995 O O . SER A 1 125 ? 12.170 -14.077 -14.463 1.00 84.12 125 SER A O 1
ATOM 997 N N . ASP A 1 126 ? 11.624 -14.491 -12.324 1.00 81.75 126 ASP A N 1
ATOM 998 C CA . ASP A 1 126 ? 10.736 -15.641 -12.579 1.00 81.75 126 ASP A CA 1
ATOM 999 C C . ASP A 1 126 ? 9.376 -15.458 -11.882 1.00 81.75 126 ASP A C 1
ATOM 1001 O O . ASP A 1 126 ? 8.973 -16.242 -11.022 1.00 81.75 126 ASP A O 1
ATOM 1005 N N . PHE A 1 127 ? 8.688 -14.353 -12.196 1.00 83.44 127 PHE A N 1
ATOM 1006 C CA . PHE A 1 127 ? 7.373 -14.067 -11.622 1.00 83.44 127 PHE A CA 1
ATOM 1007 C C . PHE A 1 127 ? 6.292 -14.935 -12.271 1.00 83.44 127 PHE A C 1
ATOM 1009 O O . PHE A 1 127 ? 6.160 -14.967 -13.499 1.00 83.44 127 PHE A O 1
ATOM 1016 N N . LYS A 1 128 ? 5.473 -15.591 -11.442 1.00 79.94 128 LYS A N 1
ATOM 1017 C CA . LYS A 1 128 ? 4.298 -16.343 -11.890 1.00 79.94 128 LYS A CA 1
ATOM 1018 C C . LYS A 1 128 ? 3.059 -15.446 -11.802 1.00 79.94 128 LYS A C 1
ATOM 1020 O O . LYS A 1 128 ? 2.644 -15.115 -10.699 1.00 79.94 128 LYS A O 1
ATOM 1025 N N . PRO A 1 129 ? 2.433 -15.073 -12.931 1.00 75.75 129 PRO A N 1
ATOM 1026 C CA . PRO A 1 129 ? 1.268 -14.187 -12.945 1.00 75.75 129 PRO A CA 1
ATOM 1027 C C . PRO A 1 129 ? -0.037 -14.930 -12.631 1.00 75.75 129 PRO A C 1
ATOM 1029 O O . PRO A 1 129 ? -0.995 -14.877 -13.399 1.00 75.75 129 PRO A O 1
ATOM 1032 N N . ASP A 1 130 ? -0.067 -15.670 -11.525 1.00 78.62 130 ASP A N 1
ATOM 1033 C CA . ASP A 1 130 ? -1.275 -16.303 -10.978 1.00 78.62 130 ASP A CA 1
ATOM 1034 C C . ASP A 1 130 ? -1.886 -15.506 -9.808 1.00 78.62 130 ASP A C 1
ATOM 1036 O O . ASP A 1 130 ? -2.950 -15.859 -9.295 1.00 78.62 130 ASP A O 1
ATOM 1040 N N . HIS A 1 131 ? -1.231 -14.418 -9.400 1.00 80.44 131 HIS A N 1
ATOM 1041 C CA . HIS A 1 131 ? -1.663 -13.487 -8.362 1.00 80.44 131 HIS A CA 1
ATOM 1042 C C . HIS A 1 131 ? -1.023 -12.113 -8.580 1.00 80.44 131 HIS A C 1
ATOM 1044 O O . HIS A 1 131 ? -0.057 -12.001 -9.333 1.00 80.44 131 HIS A O 1
ATOM 1050 N N . ASP A 1 132 ? -1.554 -11.064 -7.958 1.00 85.00 132 ASP A N 1
ATOM 1051 C CA . ASP A 1 132 ? -1.003 -9.712 -8.087 1.00 85.00 132 ASP A CA 1
ATOM 1052 C C . ASP A 1 132 ? 0.397 -9.620 -7.471 1.00 85.00 132 ASP A C 1
ATOM 1054 O O . ASP A 1 132 ? 0.640 -10.166 -6.396 1.00 85.00 132 ASP A O 1
ATOM 1058 N N . LEU A 1 133 ? 1.307 -8.903 -8.134 1.00 87.56 133 LEU A N 1
ATOM 1059 C CA . LEU A 1 133 ? 2.643 -8.675 -7.596 1.00 87.56 133 LEU A CA 1
ATOM 1060 C C . LEU A 1 133 ? 2.546 -7.616 -6.496 1.00 87.56 133 LEU A C 1
ATOM 1062 O O . LEU A 1 133 ? 2.360 -6.431 -6.783 1.00 87.56 133 LEU A O 1
ATOM 1066 N N . GLN A 1 134 ? 2.683 -8.045 -5.245 1.00 91.00 134 GLN A N 1
ATOM 1067 C CA . GLN A 1 134 ? 2.637 -7.172 -4.077 1.00 91.00 134 GLN A CA 1
ATOM 1068 C C . GLN A 1 134 ? 4.020 -7.061 -3.438 1.00 91.00 134 GLN A C 1
ATOM 1070 O O . GLN A 1 134 ? 4.687 -8.065 -3.205 1.00 91.00 134 GLN A O 1
ATOM 1075 N N . MET A 1 135 ? 4.438 -5.838 -3.130 1.00 93.19 135 MET A N 1
ATOM 1076 C CA . MET A 1 135 ? 5.682 -5.536 -2.432 1.00 93.19 135 MET A CA 1
ATOM 1077 C C . MET A 1 135 ? 5.374 -4.687 -1.202 1.00 93.19 135 MET A C 1
ATOM 1079 O O . MET A 1 135 ? 4.788 -3.610 -1.314 1.00 93.19 135 MET A O 1
ATOM 1083 N N . LEU A 1 136 ? 5.785 -5.183 -0.042 1.00 94.12 136 LEU A N 1
ATOM 1084 C CA . LEU A 1 136 ? 5.677 -4.524 1.251 1.00 94.12 136 LEU A CA 1
ATOM 1085 C C . LEU A 1 136 ? 7.050 -3.974 1.627 1.00 94.12 136 LEU A C 1
ATOM 1087 O O . LEU A 1 136 ? 8.052 -4.684 1.529 1.00 94.12 136 LEU A O 1
ATOM 1091 N N . ILE A 1 137 ? 7.100 -2.711 2.031 1.00 94.75 137 ILE A N 1
ATOM 1092 C CA . ILE A 1 137 ? 8.332 -2.023 2.413 1.00 94.75 137 ILE A CA 1
ATOM 1093 C C . ILE A 1 137 ? 8.146 -1.489 3.825 1.00 94.75 137 ILE A C 1
ATOM 1095 O O . ILE A 1 137 ? 7.379 -0.548 4.033 1.00 94.75 137 ILE A O 1
ATOM 1099 N N . ASP A 1 138 ? 8.862 -2.083 4.773 1.00 93.38 138 ASP A N 1
ATOM 1100 C CA . ASP A 1 138 ? 8.818 -1.705 6.182 1.00 93.38 138 ASP A CA 1
ATOM 1101 C C . ASP A 1 138 ? 9.940 -0.729 6.519 1.00 93.38 138 ASP A C 1
ATOM 1103 O O . ASP A 1 138 ? 11.094 -0.921 6.132 1.00 93.38 138 ASP A O 1
ATOM 1107 N N . MET A 1 139 ? 9.603 0.316 7.265 1.00 93.75 139 MET A N 1
ATOM 1108 C CA . MET A 1 139 ? 10.502 1.400 7.649 1.00 93.75 139 MET A CA 1
ATOM 1109 C C . MET A 1 139 ? 10.613 1.520 9.167 1.00 93.75 139 MET A C 1
ATOM 1111 O O . MET A 1 139 ? 9.696 1.168 9.909 1.00 93.75 139 MET A O 1
ATOM 1115 N N . ASP A 1 140 ? 11.749 2.045 9.624 1.00 92.75 140 ASP A N 1
ATOM 1116 C CA . ASP A 1 140 ? 12.116 2.144 11.043 1.00 92.75 140 ASP A CA 1
ATOM 1117 C C . ASP A 1 140 ? 11.471 3.308 11.808 1.00 92.75 140 ASP A C 1
ATOM 1119 O O . ASP A 1 140 ? 11.695 3.451 13.010 1.00 92.75 140 ASP A O 1
ATOM 1123 N N . GLN A 1 141 ? 10.712 4.156 11.115 1.00 90.12 141 GLN A N 1
ATOM 1124 C CA . GLN A 1 141 ? 10.057 5.336 11.677 1.00 90.12 141 GLN A CA 1
ATOM 1125 C C . GLN A 1 141 ? 8.643 5.496 11.117 1.00 90.12 141 GLN A C 1
ATOM 1127 O O . GLN A 1 141 ? 8.363 5.077 9.993 1.00 90.12 141 GLN A O 1
ATOM 1132 N N . LYS A 1 142 ? 7.762 6.158 11.875 1.00 88.69 142 LYS A N 1
ATOM 1133 C CA . LYS A 1 142 ? 6.444 6.595 11.399 1.00 88.69 142 LYS A CA 1
ATOM 1134 C C . LYS A 1 142 ? 6.587 7.689 10.335 1.00 88.69 142 LYS A C 1
ATOM 1136 O O . LYS A 1 142 ? 7.396 8.608 10.465 1.00 88.69 142 LYS A O 1
ATOM 1141 N N . LEU A 1 143 ? 5.747 7.620 9.309 1.00 88.75 143 LEU A N 1
ATOM 1142 C CA . LEU A 1 143 ? 5.548 8.686 8.337 1.00 88.75 143 LEU A CA 1
ATOM 1143 C C . LEU A 1 143 ? 4.867 9.883 8.995 1.00 88.75 143 LEU A C 1
ATOM 1145 O O . LEU A 1 143 ? 3.863 9.741 9.692 1.00 88.75 143 LEU A O 1
ATOM 1149 N N . ASN A 1 144 ? 5.413 11.066 8.730 1.00 87.25 144 ASN A N 1
ATOM 1150 C CA . ASN A 1 144 ? 4.878 12.335 9.204 1.00 87.25 144 ASN A CA 1
ATOM 1151 C C . ASN A 1 144 ? 4.155 13.073 8.080 1.00 87.25 144 ASN A C 1
ATOM 1153 O O . ASN A 1 144 ? 4.439 12.871 6.898 1.00 87.25 144 ASN A O 1
ATOM 1157 N N . SER A 1 145 ? 3.252 13.978 8.457 1.00 89.94 145 SER A N 1
ATOM 1158 C CA . SER A 1 145 ? 2.651 14.906 7.500 1.00 89.94 145 SER A CA 1
ATOM 1159 C C . SER A 1 145 ? 3.726 15.806 6.889 1.00 89.94 145 SER A C 1
ATOM 1161 O O . SER A 1 145 ? 4.544 16.377 7.612 1.00 89.94 145 SER A O 1
ATOM 1163 N N . PHE A 1 146 ? 3.715 15.971 5.570 1.00 89.56 146 PHE A N 1
ATOM 1164 C CA . PHE A 1 146 ? 4.650 16.855 4.879 1.00 89.56 146 PHE A CA 1
ATOM 1165 C C . PHE A 1 146 ? 3.997 17.535 3.679 1.00 89.56 146 PHE A C 1
ATOM 1167 O O . PHE A 1 146 ? 2.967 17.097 3.170 1.00 89.56 146 PHE A O 1
ATOM 1174 N N . ALA A 1 147 ? 4.624 18.610 3.208 1.00 91.94 147 ALA A N 1
ATOM 1175 C CA . ALA A 1 147 ? 4.269 19.250 1.954 1.00 91.94 147 ALA A CA 1
ATOM 1176 C C . ALA A 1 147 ? 5.526 19.511 1.121 1.00 91.94 147 ALA A C 1
ATOM 1178 O O . ALA A 1 147 ? 6.540 19.972 1.646 1.00 91.94 147 ALA A O 1
ATOM 1179 N N . VAL A 1 148 ? 5.449 19.221 -0.174 1.00 90.62 148 VAL A N 1
ATOM 1180 C CA . VAL A 1 148 ? 6.495 19.508 -1.160 1.00 90.62 148 VAL A CA 1
ATOM 1181 C C . VAL A 1 148 ? 5.936 20.500 -2.168 1.00 90.62 148 VAL A C 1
ATOM 1183 O O . VAL A 1 148 ? 4.801 20.355 -2.620 1.00 90.62 148 VAL A O 1
ATOM 1186 N N . CYS A 1 149 ? 6.732 21.511 -2.508 1.00 93.12 149 CYS A N 1
ATOM 1187 C CA . CYS A 1 149 ? 6.421 22.485 -3.545 1.00 93.12 149 CYS A CA 1
ATOM 1188 C C . CYS A 1 149 ? 7.399 22.301 -4.705 1.00 93.12 149 CYS A C 1
ATOM 1190 O O . CYS A 1 149 ? 8.610 22.332 -4.492 1.00 93.12 149 CYS A O 1
ATOM 1192 N N . GLU A 1 150 ? 6.864 22.150 -5.910 1.00 92.44 150 GLU A N 1
ATOM 1193 C CA . GLU A 1 150 ? 7.618 22.126 -7.157 1.00 92.44 150 GLU A CA 1
ATOM 1194 C C . GLU A 1 150 ? 7.262 23.363 -7.979 1.00 92.44 150 GLU A C 1
ATOM 1196 O O . GLU A 1 150 ? 6.090 23.652 -8.243 1.00 92.44 150 GLU A O 1
ATOM 1201 N N . TRP A 1 151 ? 8.286 24.115 -8.374 1.00 93.06 151 TRP A N 1
ATOM 1202 C CA . TRP A 1 151 ? 8.117 25.331 -9.161 1.00 93.06 151 TRP A CA 1
ATOM 1203 C C . TRP A 1 151 ? 7.956 24.984 -10.637 1.00 93.06 151 TRP A C 1
ATOM 1205 O O . TRP A 1 151 ? 8.722 24.195 -11.189 1.00 93.06 151 TRP A O 1
ATOM 1215 N N . GLY A 1 152 ? 6.981 25.609 -11.290 1.00 89.88 152 GLY A N 1
ATOM 1216 C CA . GLY A 1 152 ? 6.750 25.419 -12.712 1.00 89.88 152 GLY A CA 1
ATOM 1217 C C . GLY A 1 152 ? 7.892 25.988 -13.553 1.00 89.88 152 GLY A C 1
ATOM 1218 O O . GLY A 1 152 ? 8.471 27.034 -13.238 1.00 89.88 152 GLY A O 1
ATOM 1219 N N . ASP A 1 153 ? 8.179 25.337 -14.677 1.00 92.50 153 ASP A N 1
ATOM 1220 C CA . ASP A 1 153 ? 9.122 25.860 -15.659 1.00 92.50 153 ASP A CA 1
ATOM 1221 C C . ASP A 1 153 ? 8.528 27.106 -16.327 1.00 92.50 153 ASP A C 1
ATOM 1223 O O . ASP A 1 153 ? 7.564 27.041 -17.095 1.00 92.50 153 ASP A O 1
ATOM 1227 N N . ARG A 1 154 ? 9.134 28.267 -16.059 1.00 88.75 154 ARG A N 1
ATOM 1228 C CA . ARG A 1 154 ? 8.689 29.561 -16.594 1.00 88.75 154 ARG A CA 1
ATOM 1229 C C . ARG A 1 154 ? 8.782 29.645 -18.123 1.00 88.75 154 ARG A C 1
ATOM 1231 O O . ARG A 1 154 ? 8.174 30.542 -18.704 1.00 88.75 154 ARG A O 1
ATOM 1238 N N . GLN A 1 155 ? 9.519 28.744 -18.777 1.00 91.00 155 GLN A N 1
ATOM 1239 C CA . GLN A 1 155 ? 9.609 28.669 -20.239 1.00 91.00 155 GLN A CA 1
ATOM 1240 C C . GLN A 1 155 ? 8.538 27.764 -20.863 1.00 91.00 155 GLN A C 1
ATOM 1242 O O . GLN A 1 155 ? 8.249 27.884 -22.060 1.00 91.00 155 GLN A O 1
ATOM 1247 N N . ALA A 1 156 ? 7.920 26.880 -20.078 1.00 89.50 156 ALA A N 1
ATOM 1248 C CA . ALA A 1 156 ? 6.864 26.008 -20.563 1.00 89.50 156 ALA A CA 1
ATOM 1249 C C . ALA A 1 156 ? 5.574 26.801 -20.839 1.00 89.50 156 ALA A C 1
ATOM 1251 O O . ALA A 1 156 ? 5.238 27.761 -20.153 1.00 89.50 156 ALA A O 1
ATOM 1252 N N . LYS A 1 157 ? 4.818 26.382 -21.859 1.00 87.81 157 LYS A N 1
ATOM 1253 C CA . LYS A 1 157 ? 3.506 26.967 -22.212 1.00 87.81 157 LYS A CA 1
ATOM 1254 C C . LYS A 1 157 ? 2.317 26.081 -21.820 1.00 87.81 157 LYS A C 1
ATOM 1256 O O . LYS A 1 157 ? 1.189 26.361 -22.214 1.00 87.81 157 LYS A O 1
ATOM 1261 N N . SER A 1 158 ? 2.568 24.982 -21.113 1.00 88.00 158 SER A N 1
ATOM 1262 C CA . SER A 1 158 ? 1.553 23.999 -20.718 1.00 88.00 158 SER A CA 1
ATOM 1263 C C . SER A 1 158 ? 1.354 23.991 -19.200 1.00 88.00 158 SER A C 1
ATOM 1265 O O . SER A 1 158 ? 1.821 24.880 -18.494 1.00 88.00 158 SER A O 1
ATOM 1267 N N . ILE A 1 159 ? 0.686 22.960 -18.675 1.00 85.75 159 ILE A N 1
ATOM 1268 C CA . ILE A 1 159 ? 0.550 22.725 -17.231 1.00 85.75 159 ILE A CA 1
ATOM 1269 C C . ILE A 1 159 ? 1.894 22.702 -16.483 1.00 85.75 159 ILE A C 1
ATOM 1271 O O . ILE A 1 159 ? 1.910 23.002 -15.297 1.00 85.75 159 ILE A O 1
ATOM 1275 N N . PHE A 1 160 ? 3.009 22.430 -17.172 1.00 88.06 160 PHE A N 1
ATOM 1276 C CA . PHE A 1 160 ? 4.353 22.422 -16.585 1.00 88.06 160 PHE A CA 1
ATOM 1277 C C . PHE A 1 160 ? 4.852 23.807 -16.152 1.00 88.06 160 PHE A C 1
ATOM 1279 O O . PHE A 1 160 ? 5.838 23.885 -15.431 1.00 88.06 160 PHE A O 1
ATOM 1286 N N . SER A 1 161 ? 4.188 24.896 -16.556 1.00 91.88 161 SER A N 1
ATOM 1287 C CA . SER A 1 161 ? 4.531 26.249 -16.103 1.00 91.88 161 SER A CA 1
ATOM 1288 C C . SER A 1 161 ? 3.894 26.629 -14.766 1.00 91.88 161 SER A C 1
ATOM 1290 O O . SER A 1 161 ? 4.126 27.735 -14.268 1.00 91.88 161 SER A O 1
ATOM 1292 N N . LYS A 1 162 ? 3.028 25.765 -14.223 1.00 91.62 162 LYS A N 1
ATOM 1293 C CA . LYS A 1 162 ? 2.304 26.005 -12.976 1.00 91.62 162 LYS A CA 1
ATOM 1294 C C . LYS A 1 162 ? 3.100 25.471 -11.795 1.00 91.62 162 LYS A C 1
ATOM 1296 O O . LYS A 1 162 ? 3.613 24.358 -11.841 1.00 91.62 162 LYS A O 1
ATOM 1301 N N . ASP A 1 163 ? 3.130 26.261 -10.732 1.00 93.62 163 ASP A N 1
ATOM 1302 C CA . ASP A 1 163 ? 3.672 25.838 -9.446 1.00 93.62 163 ASP A CA 1
ATOM 1303 C C . ASP A 1 163 ? 2.704 24.812 -8.825 1.00 93.62 163 ASP A C 1
ATOM 1305 O O . ASP A 1 163 ? 1.483 24.996 -8.872 1.00 93.62 163 ASP A O 1
ATOM 1309 N N . CYS A 1 164 ? 3.237 23.714 -8.293 1.00 91.12 164 CYS A N 1
ATOM 1310 C CA . CYS A 1 164 ? 2.464 22.591 -7.765 1.00 91.12 164 CYS A CA 1
ATOM 1311 C C . CYS A 1 164 ? 2.860 22.317 -6.315 1.00 91.12 164 CYS A C 1
ATOM 1313 O O . CYS A 1 164 ? 4.041 22.278 -5.988 1.00 91.12 164 CYS 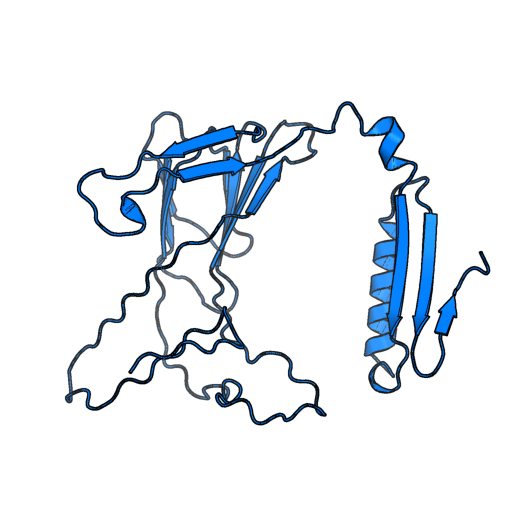A O 1
ATOM 1315 N N . ILE A 1 165 ? 1.874 22.085 -5.448 1.00 92.88 165 ILE A N 1
ATOM 1316 C CA . ILE A 1 165 ? 2.105 21.671 -4.062 1.00 92.88 165 ILE A CA 1
ATOM 1317 C C . ILE A 1 165 ? 1.443 20.315 -3.854 1.00 92.88 165 ILE A C 1
ATOM 1319 O O . ILE A 1 165 ? 0.252 20.158 -4.123 1.00 92.88 165 ILE A O 1
ATOM 1323 N N . MET A 1 166 ? 2.209 19.352 -3.351 1.00 90.44 166 MET A N 1
ATOM 1324 C CA . MET A 1 166 ? 1.692 18.091 -2.835 1.00 90.44 166 MET A CA 1
ATOM 1325 C C . MET A 1 166 ? 1.750 18.146 -1.314 1.00 90.44 166 MET A C 1
ATOM 1327 O O . MET A 1 166 ? 2.821 18.367 -0.757 1.00 90.44 166 MET A O 1
ATOM 1331 N N . ALA A 1 167 ? 0.620 17.933 -0.647 1.00 90.81 167 ALA A N 1
ATOM 1332 C CA . ALA A 1 167 ? 0.562 17.779 0.800 1.00 90.81 167 ALA A CA 1
ATOM 1333 C C . ALA A 1 167 ? 0.077 16.368 1.138 1.00 90.81 167 ALA A C 1
ATOM 1335 O O . ALA A 1 167 ? -0.954 15.930 0.628 1.00 90.81 167 ALA A O 1
ATOM 1336 N N . GLN A 1 168 ? 0.820 15.673 1.992 1.00 87.69 168 GLN A N 1
ATOM 1337 C CA . GLN A 1 168 ? 0.436 14.393 2.570 1.00 87.69 168 GLN A CA 1
ATOM 1338 C C . GLN A 1 168 ? 0.154 14.601 4.056 1.00 87.69 168 GLN A C 1
ATOM 1340 O O . GLN A 1 168 ? 0.994 15.127 4.786 1.00 87.69 168 GLN A O 1
ATOM 1345 N N . PHE A 1 169 ? -1.030 14.183 4.500 1.00 87.81 169 PHE A N 1
ATOM 1346 C CA . PHE A 1 169 ? -1.454 14.283 5.892 1.00 87.81 169 PHE A CA 1
ATOM 1347 C C . PHE A 1 169 ? -1.459 12.890 6.521 1.00 87.81 169 PHE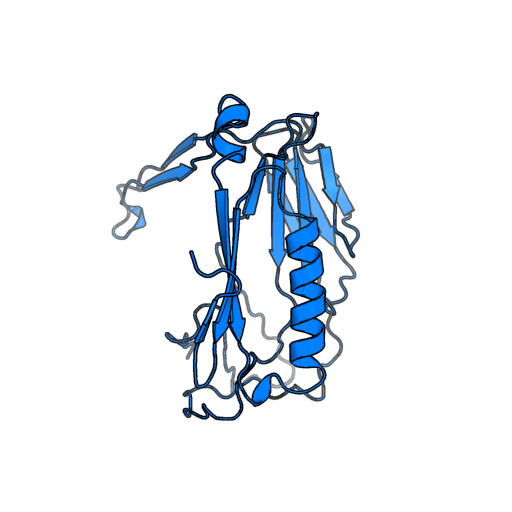 A C 1
ATOM 1349 O O . PHE A 1 169 ? -2.247 12.035 6.133 1.00 87.81 169 PHE A O 1
ATOM 1356 N N . MET A 1 170 ? -0.569 12.693 7.487 1.00 85.81 170 MET A N 1
ATOM 1357 C CA . MET A 1 170 ? -0.450 11.510 8.340 1.00 85.81 170 MET A CA 1
ATOM 1358 C C . MET A 1 170 ? -0.468 11.986 9.801 1.00 85.81 170 MET A C 1
ATOM 1360 O O . MET A 1 170 ? 0.597 12.186 10.390 1.00 85.81 170 MET A O 1
ATOM 1364 N N . PRO A 1 171 ? -1.647 12.326 10.352 1.00 80.06 171 PRO A N 1
ATOM 1365 C CA . PRO A 1 171 ? -1.777 12.694 11.761 1.00 80.06 171 PRO A CA 1
ATOM 1366 C C . PRO A 1 171 ? -1.500 11.485 12.668 1.00 80.06 171 PRO A C 1
ATOM 1368 O O . PRO A 1 171 ? -1.966 10.383 12.386 1.00 80.06 171 PRO A O 1
ATOM 1371 N N . ASP A 1 172 ? -0.760 11.695 13.760 1.00 75.56 172 ASP A N 1
ATOM 1372 C CA . ASP A 1 172 ? -0.576 10.684 14.806 1.00 75.56 172 ASP A CA 1
ATOM 1373 C C . ASP A 1 172 ? -1.652 10.875 15.881 1.00 75.56 172 ASP A C 1
ATOM 1375 O O . ASP A 1 172 ? -1.733 11.933 16.507 1.00 75.56 172 ASP A O 1
ATOM 1379 N N . PHE A 1 173 ? -2.512 9.873 16.057 1.00 72.38 173 PHE A N 1
ATOM 1380 C CA . PHE A 1 173 ? -3.624 9.910 17.012 1.00 72.38 173 PHE A CA 1
ATOM 1381 C C . PHE A 1 173 ? -3.358 9.081 18.272 1.00 72.38 173 PHE A C 1
ATOM 1383 O O . PHE A 1 173 ? -4.273 8.907 19.075 1.00 72.38 173 PHE A O 1
ATOM 1390 N N . THR A 1 174 ? -2.131 8.586 18.477 1.00 70.50 174 THR A N 1
ATOM 1391 C CA . THR A 1 174 ? -1.789 7.786 19.668 1.00 70.50 174 THR A CA 1
ATOM 1392 C C . THR A 1 174 ? -2.050 8.514 20.983 1.00 70.50 174 THR A C 1
ATOM 1394 O O . THR A 1 174 ? -2.358 7.872 21.977 1.00 70.50 174 THR A O 1
ATOM 1397 N N . ASP A 1 175 ? -1.986 9.846 20.993 1.00 65.94 175 ASP A N 1
ATOM 1398 C CA . ASP A 1 175 ? -2.236 10.647 22.199 1.00 65.94 175 ASP A CA 1
ATOM 1399 C C . ASP A 1 175 ? -3.738 10.900 22.458 1.00 65.94 175 ASP A C 1
ATOM 1401 O O . ASP A 1 175 ? -4.104 11.499 23.468 1.00 65.94 175 ASP A O 1
ATOM 1405 N N . VAL A 1 176 ? -4.618 10.479 21.540 1.00 65.81 176 VAL A N 1
ATOM 1406 C CA . VAL A 1 176 ? -6.072 10.749 21.560 1.00 65.81 176 VAL A CA 1
ATOM 1407 C C . VAL A 1 176 ? -6.898 9.449 21.613 1.00 65.81 176 VAL A C 1
ATOM 1409 O O . VAL A 1 176 ? -8.117 9.490 21.798 1.00 65.81 176 VAL A O 1
ATOM 1412 N N . SER A 1 177 ? -6.262 8.282 21.459 1.00 58.53 177 SER A N 1
ATOM 1413 C CA . SER A 1 177 ? -6.931 6.987 21.263 1.00 58.53 177 SER A CA 1
ATOM 1414 C C . SER A 1 177 ? -7.751 6.514 22.466 1.00 58.53 177 SER A C 1
ATOM 1416 O O . SER A 1 177 ? -8.851 5.996 22.266 1.00 58.53 177 SER A O 1
ATOM 1418 N N . ASP A 1 178 ? -7.300 6.772 23.698 1.00 58.22 178 ASP A N 1
ATOM 1419 C CA . ASP A 1 178 ? -7.952 6.247 24.912 1.00 58.22 178 ASP A CA 1
ATOM 1420 C C . ASP A 1 178 ? -9.409 6.726 25.084 1.00 58.22 178 ASP A C 1
ATOM 1422 O O . ASP A 1 178 ? -10.254 5.995 25.603 1.00 58.22 178 ASP A O 1
ATOM 1426 N N . GLU A 1 179 ? -9.748 7.935 24.620 1.00 54.78 179 GLU A N 1
ATOM 1427 C CA . GLU A 1 179 ? -11.116 8.466 24.718 1.00 54.78 179 GLU A CA 1
ATOM 1428 C C . GLU A 1 179 ? -11.967 8.184 23.465 1.00 54.78 179 GLU A C 1
ATOM 1430 O O . GLU A 1 179 ? -13.187 8.020 23.572 1.00 54.78 179 GLU A O 1
ATOM 1435 N N . MET A 1 180 ? -11.351 8.105 22.278 1.00 53.72 180 MET A N 1
ATOM 1436 C CA . MET A 1 180 ? -12.057 7.968 20.993 1.00 53.72 180 MET A CA 1
ATOM 1437 C C . MET A 1 180 ? -12.441 6.525 20.647 1.00 53.72 180 MET A C 1
ATOM 1439 O O . MET A 1 180 ? -13.511 6.314 20.068 1.00 53.72 180 MET A O 1
ATOM 1443 N N . GLU A 1 181 ? -11.642 5.528 21.044 1.00 56.06 181 GLU A N 1
ATOM 1444 C CA . GLU A 1 181 ? -11.953 4.109 20.790 1.00 56.06 181 GLU A CA 1
ATOM 1445 C C . GLU A 1 181 ? -13.283 3.677 21.432 1.00 56.06 181 GLU A C 1
ATOM 1447 O O . GLU A 1 181 ? -13.986 2.805 20.919 1.00 56.06 181 GLU A O 1
ATOM 1452 N N . THR A 1 182 ? -13.703 4.366 22.496 1.00 55.12 182 THR A N 1
ATOM 1453 C CA . THR A 1 182 ? -14.930 4.060 23.245 1.00 55.12 182 THR A CA 1
ATOM 1454 C C . THR A 1 182 ? -16.230 4.587 22.617 1.00 55.12 182 THR A C 1
ATOM 1456 O O . THR A 1 182 ? -17.309 4.308 23.140 1.00 55.12 182 THR A O 1
ATOM 1459 N N . ARG A 1 183 ? -16.176 5.346 21.506 1.00 67.62 183 ARG A N 1
ATOM 1460 C CA . ARG A 1 183 ? -17.362 5.996 20.895 1.00 67.62 183 ARG A CA 1
ATOM 1461 C C . ARG A 1 183 ? -17.603 5.637 19.428 1.00 67.62 183 ARG A C 1
ATOM 1463 O O . ARG A 1 183 ? -18.170 6.433 18.683 1.00 67.62 183 ARG A O 1
ATOM 1470 N N . THR A 1 184 ? -17.193 4.446 19.003 1.00 77.31 184 THR A N 1
ATOM 1471 C CA . THR A 1 184 ? -17.481 3.973 17.642 1.00 77.31 184 THR A CA 1
ATOM 1472 C C . THR A 1 184 ? -18.805 3.210 17.613 1.00 77.31 184 THR A C 1
ATOM 1474 O O . THR A 1 184 ? -18.990 2.260 18.378 1.00 77.31 184 THR A O 1
ATOM 1477 N N . GLU A 1 185 ? -19.716 3.604 16.720 1.00 88.62 185 GLU A N 1
ATOM 1478 C CA . GLU A 1 185 ? -20.943 2.860 16.413 1.00 88.62 185 GLU A CA 1
ATOM 1479 C C . GLU A 1 185 ? -20.856 2.278 14.992 1.00 88.62 185 GLU A C 1
ATOM 1481 O O . GLU A 1 185 ? -20.638 3.015 14.029 1.00 88.62 185 GLU A O 1
ATOM 1486 N N . VAL A 1 186 ? -21.012 0.959 14.847 1.00 91.12 186 VAL A N 1
ATOM 1487 C CA . VAL A 1 186 ? -20.861 0.247 13.563 1.00 91.12 186 VAL A CA 1
ATOM 1488 C C . VAL A 1 186 ? -22.199 -0.320 13.089 1.00 91.12 186 VAL A C 1
ATOM 1490 O O . VAL A 1 186 ? -22.845 -1.089 13.796 1.00 91.12 186 VAL A O 1
ATOM 1493 N N . TYR A 1 187 ? -22.600 -0.002 11.858 1.00 93.06 187 TYR A N 1
ATOM 1494 C CA . TYR A 1 187 ? -23.829 -0.518 11.249 1.00 93.06 187 TYR A CA 1
ATOM 1495 C C . TYR A 1 187 ? -23.501 -1.555 10.172 1.00 93.06 187 TYR A C 1
ATOM 1497 O O . TYR A 1 187 ? -22.940 -1.230 9.127 1.00 93.06 187 TYR A O 1
ATOM 1505 N N . PHE A 1 188 ? -23.889 -2.806 10.405 1.00 94.44 188 PHE A N 1
ATOM 1506 C CA . PHE A 1 188 ? -23.788 -3.884 9.426 1.00 94.44 188 PHE A CA 1
ATOM 1507 C C . PHE A 1 188 ? -25.072 -3.957 8.607 1.00 94.44 188 PHE A C 1
ATOM 1509 O O . PHE A 1 188 ? -26.113 -4.368 9.113 1.00 94.44 188 PHE A O 1
ATOM 1516 N N . VAL A 1 189 ? -25.009 -3.585 7.332 1.00 94.38 189 VAL A N 1
ATOM 1517 C CA . VAL A 1 189 ? -26.163 -3.634 6.426 1.00 94.38 189 VAL A CA 1
ATOM 1518 C C . VAL A 1 189 ? -26.043 -4.869 5.531 1.00 94.38 189 VAL A C 1
ATOM 1520 O O . VAL A 1 189 ? -25.117 -4.970 4.731 1.00 94.38 189 VAL A O 1
ATOM 1523 N N . ILE A 1 190 ? -26.956 -5.830 5.691 1.00 93.88 190 ILE A N 1
ATOM 1524 C CA . ILE A 1 190 ? -26.866 -7.176 5.108 1.00 93.88 190 ILE A CA 1
ATOM 1525 C C . ILE A 1 190 ? -27.999 -7.408 4.107 1.00 93.88 190 ILE A C 1
ATOM 1527 O O . ILE A 1 190 ? -29.173 -7.317 4.465 1.00 93.88 190 ILE A O 1
ATOM 1531 N N . ASP A 1 191 ? -27.656 -7.767 2.869 1.00 93.38 191 ASP A N 1
ATOM 1532 C CA . ASP A 1 191 ? -28.639 -8.168 1.858 1.00 93.38 191 ASP A CA 1
ATOM 1533 C C . ASP A 1 191 ? -29.200 -9.571 2.168 1.00 93.38 191 ASP A C 1
ATOM 1535 O O . ASP A 1 191 ? -28.458 -10.533 2.385 1.00 93.38 191 ASP A O 1
ATOM 1539 N N . ARG A 1 192 ? -30.528 -9.684 2.184 1.00 92.25 192 ARG A N 1
ATOM 1540 C CA . ARG A 1 192 ? -31.325 -10.905 2.380 1.00 92.25 192 ARG A CA 1
ATOM 1541 C C . ARG A 1 192 ? -32.224 -11.200 1.170 1.00 92.25 192 ARG A C 1
ATOM 1543 O O . ARG A 1 192 ? -33.201 -11.939 1.292 1.00 92.25 192 ARG A O 1
ATOM 1550 N N . SER A 1 193 ? -31.945 -10.597 0.015 1.00 91.31 193 SER A N 1
ATOM 1551 C CA . SER A 1 193 ? -32.677 -10.822 -1.232 1.00 91.31 193 SER A CA 1
ATOM 1552 C C . SER A 1 193 ? -32.578 -12.278 -1.714 1.00 91.31 193 SER A C 1
ATOM 1554 O O . SER A 1 193 ? -31.747 -13.066 -1.260 1.00 91.31 193 SER A O 1
ATOM 1556 N N . GLY A 1 194 ? -33.442 -12.670 -2.656 1.00 87.50 194 GLY A N 1
ATOM 1557 C CA . GLY A 1 194 ? -33.519 -14.060 -3.128 1.00 87.50 194 GLY A CA 1
ATOM 1558 C C . GLY A 1 194 ? -32.204 -14.618 -3.700 1.00 87.50 194 GLY A C 1
ATOM 1559 O O . GLY A 1 194 ? -31.949 -15.818 -3.583 1.00 87.50 194 GLY A O 1
ATOM 1560 N N . SER A 1 195 ? -31.337 -13.762 -4.253 1.00 87.38 195 SER A N 1
ATOM 1561 C CA . SER A 1 195 ? -30.013 -14.136 -4.785 1.00 87.38 195 SER A CA 1
ATOM 1562 C C . SER A 1 195 ? -29.007 -14.536 -3.695 1.00 87.38 195 SER A C 1
ATOM 1564 O O . SER A 1 195 ? -28.024 -15.228 -3.974 1.00 87.38 195 SER A O 1
ATOM 1566 N N . MET A 1 196 ? -29.265 -14.146 -2.445 1.00 89.50 196 MET A N 1
ATOM 1567 C CA . MET A 1 196 ? -28.445 -14.500 -1.288 1.00 89.50 196 MET A CA 1
ATOM 1568 C C . MET A 1 196 ? -28.789 -15.885 -0.724 1.00 89.50 196 MET A C 1
ATOM 1570 O O . MET A 1 196 ? -28.084 -16.382 0.151 1.00 89.50 196 MET A O 1
ATOM 1574 N N . SER A 1 197 ? -29.844 -16.539 -1.219 1.00 86.44 197 SER A N 1
ATOM 1575 C CA . SER A 1 197 ? -30.268 -17.852 -0.727 1.00 86.44 197 SER A CA 1
ATOM 1576 C C . SER A 1 197 ? -29.168 -18.926 -0.823 1.00 86.44 197 SER A C 1
ATOM 1578 O O . SER A 1 197 ? -28.287 -18.905 -1.684 1.00 86.44 197 SER A O 1
ATOM 1580 N N . GLY A 1 198 ? -29.205 -19.888 0.102 1.00 91.25 198 GLY A N 1
ATOM 1581 C CA . GLY A 1 198 ? -28.247 -20.992 0.151 1.00 91.25 198 GLY A CA 1
ATOM 1582 C C . GLY A 1 198 ? -26.875 -20.582 0.696 1.00 91.25 198 GLY A C 1
ATOM 1583 O O . GLY A 1 198 ? -26.764 -20.060 1.802 1.00 91.25 198 GLY A O 1
ATOM 1584 N N . GLY A 1 199 ? -25.810 -20.869 -0.054 1.00 90.69 199 GLY A N 1
ATOM 1585 C CA . GLY A 1 199 ? -24.434 -20.704 0.431 1.00 90.69 199 GLY A CA 1
ATOM 1586 C C . GLY A 1 199 ? -24.000 -19.250 0.650 1.00 90.69 199 GLY A C 1
ATOM 1587 O O . GLY A 1 199 ? -23.138 -18.998 1.489 1.00 90.69 199 GLY A O 1
ATOM 1588 N N . ASN A 1 200 ? -24.598 -18.292 -0.065 1.00 89.62 200 ASN A N 1
ATOM 1589 C CA . ASN A 1 200 ? -24.213 -16.881 0.018 1.00 89.62 200 ASN A CA 1
ATOM 1590 C C . ASN A 1 200 ? -24.575 -16.277 1.383 1.00 89.62 200 ASN A C 1
ATOM 1592 O O . ASN A 1 200 ? -23.711 -15.691 2.035 1.00 89.62 200 ASN A O 1
ATOM 1596 N N . ILE A 1 201 ? -25.808 -16.485 1.862 1.00 93.50 201 ILE A N 1
ATOM 1597 C CA . ILE A 1 201 ? -26.239 -16.003 3.182 1.00 93.50 201 ILE A CA 1
ATOM 1598 C C . ILE A 1 201 ? -25.502 -16.715 4.323 1.00 93.50 201 ILE A C 1
ATOM 1600 O O . ILE A 1 201 ? -25.179 -16.081 5.324 1.00 93.50 201 ILE A O 1
ATOM 1604 N N . ALA A 1 202 ? -25.162 -18.000 4.162 1.00 93.00 202 ALA A N 1
ATOM 1605 C CA . ALA A 1 202 ? -24.365 -18.730 5.148 1.00 93.00 202 ALA A CA 1
ATOM 1606 C C . ALA A 1 202 ? -22.962 -18.115 5.303 1.00 93.00 202 ALA A C 1
ATOM 1608 O O . ALA A 1 202 ? -22.535 -17.819 6.417 1.00 93.00 202 ALA A O 1
ATOM 1609 N N . ARG A 1 203 ? -22.283 -17.820 4.186 1.00 93.25 203 ARG A N 1
ATOM 1610 C CA . ARG A 1 203 ? -20.974 -17.141 4.192 1.00 93.25 203 ARG A CA 1
ATOM 1611 C C . ARG A 1 203 ? -21.049 -15.723 4.755 1.00 93.25 203 ARG A C 1
ATOM 1613 O O . ARG A 1 203 ? -20.150 -15.311 5.489 1.00 93.25 203 ARG A O 1
ATOM 1620 N N . ALA A 1 204 ? -22.113 -14.987 4.430 1.00 92.44 204 ALA A N 1
ATOM 1621 C CA . ALA A 1 204 ? -22.352 -13.658 4.986 1.00 92.44 204 ALA A CA 1
ATOM 1622 C C . ALA A 1 204 ? -22.507 -13.715 6.515 1.00 92.44 204 ALA A C 1
ATOM 1624 O O . ALA A 1 204 ? -21.910 -12.902 7.217 1.00 92.44 204 ALA A O 1
ATOM 1625 N N . ALA A 1 205 ? -23.231 -14.710 7.039 1.00 92.44 205 ALA A N 1
ATOM 1626 C CA . ALA A 1 205 ? -23.388 -14.921 8.477 1.00 92.44 205 ALA A CA 1
ATOM 1627 C C . ALA A 1 205 ? -22.066 -15.302 9.170 1.00 92.44 205 ALA A C 1
ATOM 1629 O O . ALA A 1 205 ? -21.755 -14.761 10.230 1.00 92.44 205 ALA A O 1
ATOM 1630 N N . GLU A 1 206 ? -21.264 -16.186 8.569 1.00 95.19 206 GLU A N 1
ATOM 1631 C CA . GLU A 1 206 ? -19.937 -16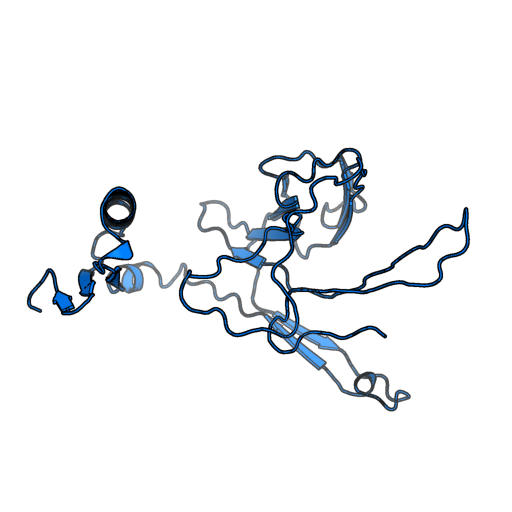.549 9.091 1.00 95.19 206 GLU A CA 1
ATOM 1632 C C . GLU A 1 206 ? -18.987 -15.345 9.130 1.00 95.19 206 GLU A C 1
ATOM 1634 O O . GLU A 1 206 ? -18.298 -15.122 10.127 1.00 95.19 206 GLU A O 1
ATOM 1639 N N . SER A 1 207 ? -18.993 -14.535 8.069 1.00 93.81 207 SER A N 1
ATOM 1640 C CA . SER A 1 207 ? -18.182 -13.317 7.986 1.00 93.81 207 SER A CA 1
ATOM 1641 C C . SER A 1 207 ? -18.633 -12.282 9.015 1.00 93.81 207 SER A C 1
ATOM 1643 O O . SER A 1 207 ? -17.803 -11.727 9.730 1.00 93.81 207 SER A O 1
ATOM 1645 N N . LEU A 1 208 ? -19.948 -12.072 9.161 1.00 94.62 208 LEU A N 1
ATOM 1646 C CA . LEU A 1 208 ? -20.510 -11.179 10.177 1.00 94.62 208 LEU A CA 1
ATOM 1647 C C . LEU A 1 208 ? -20.102 -11.610 11.589 1.00 94.62 208 LEU A 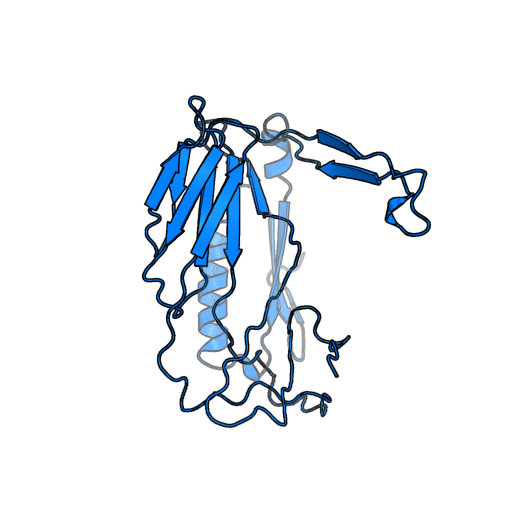C 1
ATOM 1649 O O . LEU A 1 208 ? -19.699 -10.775 12.392 1.00 94.62 208 LEU A O 1
ATOM 1653 N N . LEU A 1 209 ? -20.138 -12.911 11.883 1.00 94.44 209 LEU A N 1
ATOM 1654 C CA . LEU A 1 209 ? -19.696 -13.435 13.174 1.00 94.44 209 LEU A CA 1
ATOM 1655 C C . LEU A 1 209 ? -18.214 -13.138 13.444 1.00 94.44 209 LEU A C 1
ATOM 1657 O O . LEU A 1 209 ? -17.853 -12.830 14.581 1.00 94.44 209 LEU A O 1
ATOM 1661 N N . LEU A 1 210 ? -17.357 -13.232 12.425 1.00 93.75 210 LEU A N 1
ATOM 1662 C CA . LEU A 1 210 ? -15.944 -12.878 12.551 1.00 93.75 210 LEU A CA 1
ATOM 1663 C C . LEU A 1 210 ? -15.774 -11.384 12.855 1.00 93.75 210 LEU A C 1
ATOM 1665 O O . LEU A 1 210 ? -15.051 -11.041 13.789 1.00 93.75 210 LEU A O 1
ATOM 1669 N N . PHE A 1 211 ? -16.495 -10.514 12.140 1.00 92.75 211 PHE A N 1
ATOM 1670 C CA . PHE A 1 211 ? -16.456 -9.070 12.379 1.00 92.75 211 PHE A CA 1
ATOM 1671 C C . PHE A 1 211 ? -16.904 -8.706 13.793 1.00 92.75 211 PHE A C 1
ATOM 1673 O O . PHE A 1 211 ? -16.204 -7.969 14.484 1.00 92.75 211 PHE A O 1
ATOM 1680 N N . LEU A 1 212 ? -18.016 -9.278 14.265 1.00 91.69 212 LEU A N 1
ATOM 1681 C CA . LEU A 1 212 ? -18.516 -9.032 15.620 1.00 91.69 212 LEU A CA 1
ATOM 1682 C C . LEU A 1 212 ? -17.507 -9.446 16.698 1.00 91.69 212 LEU A C 1
ATOM 1684 O O . LEU A 1 212 ? -17.383 -8.765 17.710 1.00 91.69 212 LEU A O 1
ATOM 1688 N N . LYS A 1 213 ? -16.756 -10.532 16.478 1.00 90.88 213 LYS A N 1
ATOM 1689 C CA . LYS A 1 213 ? -15.689 -10.970 17.394 1.00 90.88 213 LYS A CA 1
ATOM 1690 C C . LYS A 1 213 ? -14.461 -10.059 17.381 1.00 90.88 213 LYS A C 1
ATOM 1692 O O . LYS A 1 213 ? -13.701 -10.089 18.341 1.00 90.88 213 LYS A O 1
ATOM 1697 N N . SER A 1 214 ? -14.253 -9.300 16.306 1.00 88.62 214 SER A N 1
ATOM 1698 C CA . SER A 1 214 ? -13.136 -8.356 16.170 1.00 88.62 214 SER A CA 1
ATOM 1699 C C . SER A 1 214 ? -13.454 -6.938 16.648 1.00 88.62 214 SER A C 1
ATOM 1701 O O . SER A 1 214 ? -12.555 -6.102 16.669 1.00 88.62 214 SER A O 1
ATOM 1703 N N . LEU A 1 215 ? -14.708 -6.642 17.013 1.00 88.25 215 LEU A N 1
ATOM 1704 C CA . LEU A 1 215 ? -15.076 -5.305 17.475 1.00 88.25 215 LEU A CA 1
ATOM 1705 C C . LEU A 1 215 ? -14.370 -4.964 18.803 1.00 88.25 215 LEU A C 1
ATOM 1707 O O . LEU A 1 215 ? -14.368 -5.795 19.717 1.00 88.25 215 LEU A O 1
ATOM 1711 N N . PRO A 1 216 ? -13.814 -3.745 18.942 1.00 82.94 216 PRO A N 1
ATOM 1712 C CA . PRO A 1 216 ? -13.229 -3.283 20.195 1.00 82.94 216 PRO A CA 1
ATOM 1713 C C . PRO A 1 216 ? -14.234 -3.280 21.351 1.00 82.94 216 PRO A C 1
ATOM 1715 O O . PRO A 1 216 ? -15.444 -3.112 21.168 1.00 82.94 216 PRO A O 1
ATOM 1718 N N . THR A 1 217 ? -13.725 -3.414 22.576 1.00 80.25 217 THR A N 1
ATOM 1719 C CA . THR A 1 217 ? -14.571 -3.354 23.776 1.00 80.25 217 THR A CA 1
ATOM 1720 C C . THR A 1 217 ? -15.157 -1.948 23.929 1.00 80.25 217 THR A C 1
ATOM 1722 O O . THR A 1 217 ? -14.435 -0.964 23.845 1.00 80.25 217 THR A O 1
ATOM 1725 N N . GLY A 1 218 ? -16.468 -1.845 24.170 1.00 79.38 218 GLY A N 1
ATOM 1726 C CA . GLY A 1 218 ? -17.167 -0.558 24.296 1.00 79.38 218 GLY A CA 1
ATOM 1727 C C . GLY A 1 218 ? -17.742 -0.011 22.984 1.00 79.38 218 GLY A C 1
ATOM 1728 O O . GLY A 1 218 ? -18.508 0.949 23.020 1.00 79.38 218 GLY A O 1
ATOM 1729 N N . CYS A 1 219 ? -17.456 -0.652 21.847 1.00 85.19 219 CYS A N 1
ATOM 1730 C CA . CYS A 1 219 ? -18.096 -0.347 20.572 1.00 85.19 219 CYS A CA 1
ATOM 1731 C C . CYS A 1 219 ? -19.582 -0.747 20.592 1.00 85.19 219 CYS A C 1
ATOM 1733 O O . CYS A 1 219 ? -19.950 -1.818 21.085 1.00 85.19 219 CYS A O 1
ATOM 1735 N N . ARG A 1 220 ? -20.446 0.106 20.033 1.00 88.50 220 ARG A N 1
ATOM 1736 C CA . ARG A 1 220 ? -21.850 -0.235 19.765 1.00 88.50 220 ARG A CA 1
ATOM 1737 C C . ARG A 1 220 ? -21.979 -0.725 18.334 1.00 88.50 220 ARG A C 1
ATOM 1739 O O . ARG A 1 220 ? -21.275 -0.251 17.446 1.00 88.50 220 ARG A O 1
ATOM 1746 N N . PHE A 1 221 ? -22.910 -1.635 18.088 1.00 92.75 221 PHE A N 1
ATOM 1747 C CA . PHE A 1 221 ? -23.196 -2.066 16.730 1.00 92.75 221 PHE A CA 1
ATOM 1748 C C . PHE A 1 221 ? -24.685 -2.299 16.506 1.00 92.75 221 PHE A C 1
ATOM 1750 O O . PHE A 1 221 ? -25.435 -2.577 17.439 1.00 92.75 221 PHE A O 1
ATOM 1757 N N . GLN A 1 222 ? -25.086 -2.235 15.242 1.00 93.38 222 GLN A N 1
ATOM 1758 C CA . GLN A 1 222 ? -26.430 -2.539 14.771 1.00 93.38 222 GLN A CA 1
ATOM 1759 C C . GLN A 1 222 ? -26.329 -3.407 13.517 1.00 93.38 222 GLN A C 1
ATOM 1761 O O . GLN A 1 222 ? -25.399 -3.264 12.724 1.00 93.38 222 GLN A O 1
ATOM 1766 N N . ILE A 1 223 ? -27.285 -4.312 13.327 1.00 95.31 223 ILE A N 1
ATOM 1767 C CA . ILE A 1 223 ? -27.369 -5.153 12.130 1.00 95.31 223 ILE A CA 1
ATOM 1768 C C . ILE A 1 223 ? -28.707 -4.878 11.456 1.00 95.31 223 ILE A C 1
ATOM 1770 O O . ILE A 1 223 ? -29.757 -5.051 12.065 1.00 95.31 223 ILE A O 1
ATOM 1774 N N . ILE A 1 224 ? -28.669 -4.464 10.194 1.00 95.12 224 ILE A N 1
ATOM 1775 C CA . ILE A 1 224 ? -29.845 -4.131 9.394 1.00 95.12 224 ILE A CA 1
ATOM 1776 C C . ILE A 1 224 ? -29.909 -5.093 8.214 1.00 95.12 224 ILE A C 1
ATOM 1778 O O . ILE A 1 224 ? -29.110 -5.011 7.284 1.00 95.12 224 ILE A O 1
ATOM 1782 N N . GLY A 1 225 ? -30.870 -6.011 8.238 1.00 94.12 225 GLY A N 1
ATOM 1783 C CA . GLY A 1 225 ? -31.130 -6.918 7.127 1.00 94.12 225 GLY A CA 1
ATOM 1784 C C . GLY A 1 225 ? -32.112 -6.301 6.135 1.00 94.12 225 GLY A C 1
ATOM 1785 O O . GLY A 1 225 ? -33.263 -6.064 6.502 1.00 94.12 225 GLY A O 1
ATOM 1786 N N . PHE A 1 226 ? -31.714 -6.106 4.877 1.00 94.19 226 PHE A N 1
ATOM 1787 C CA . PHE A 1 226 ? -32.564 -5.531 3.824 1.00 94.19 226 PHE A CA 1
ATOM 1788 C C . PHE A 1 226 ? -32.838 -6.517 2.679 1.00 94.19 226 PHE A C 1
ATOM 1790 O O . PHE A 1 226 ? -32.155 -7.520 2.526 1.00 94.19 226 PHE A O 1
ATOM 1797 N N . GLY A 1 227 ? -33.883 -6.257 1.898 1.00 90.31 227 GLY A N 1
ATOM 1798 C CA . GLY A 1 227 ? -34.350 -7.084 0.787 1.00 90.31 227 GLY A CA 1
ATOM 1799 C C . GLY A 1 227 ? -35.613 -6.449 0.211 1.00 90.31 227 GLY A C 1
ATOM 1800 O O . GLY A 1 227 ? -35.623 -5.257 -0.080 1.00 90.31 227 GLY A O 1
ATOM 1801 N N . SER A 1 228 ? -36.716 -7.196 0.122 1.00 90.56 228 SER A N 1
ATOM 1802 C CA . SER A 1 228 ? -38.033 -6.586 -0.150 1.00 90.56 228 SER A CA 1
ATOM 1803 C C . SER A 1 228 ? -38.543 -5.722 1.014 1.00 90.56 228 SER A C 1
ATOM 1805 O O . SER A 1 228 ? -39.320 -4.796 0.802 1.00 90.56 228 SER A O 1
ATOM 1807 N N . THR A 1 229 ? -38.095 -6.011 2.237 1.00 91.31 229 THR A N 1
ATOM 1808 C CA . THR A 1 229 ? -38.316 -5.217 3.454 1.00 91.31 229 THR A CA 1
ATOM 1809 C C . THR A 1 229 ? -36.987 -5.035 4.188 1.00 91.31 229 THR A C 1
ATOM 1811 O O . THR A 1 229 ? -35.997 -5.692 3.856 1.00 91.31 229 THR A O 1
ATOM 1814 N N . HIS A 1 230 ? -36.945 -4.140 5.175 1.00 91.94 230 HIS A N 1
ATOM 1815 C CA . HIS A 1 230 ? -35.788 -3.968 6.052 1.00 91.94 230 HIS A CA 1
ATOM 1816 C C . HIS A 1 230 ? -36.167 -4.258 7.503 1.00 91.94 230 HIS A C 1
ATOM 1818 O O . HIS A 1 230 ? -37.319 -4.081 7.898 1.00 91.94 230 HIS A O 1
ATOM 1824 N N . GLU A 1 231 ? -35.195 -4.718 8.280 1.00 93.56 231 GLU A N 1
ATOM 1825 C CA . GLU A 1 231 ? -35.360 -5.054 9.690 1.00 93.56 231 GLU A CA 1
ATOM 1826 C C . GLU A 1 231 ? -34.043 -4.798 10.417 1.00 93.56 231 GLU A C 1
ATOM 1828 O O . GLU A 1 231 ? -32.989 -5.244 9.956 1.00 93.56 231 GLU A O 1
ATOM 1833 N N . ALA A 1 232 ? -34.108 -4.078 11.531 1.00 93.62 232 ALA A N 1
ATOM 1834 C CA . ALA A 1 232 ? -32.982 -3.884 12.431 1.00 93.62 232 ALA A CA 1
ATOM 1835 C C . ALA A 1 232 ? -33.009 -4.954 13.530 1.00 93.62 232 ALA A C 1
ATOM 1837 O O . ALA A 1 232 ? -34.080 -5.320 14.014 1.00 93.62 232 ALA A O 1
ATOM 1838 N N . LEU A 1 233 ? -31.838 -5.461 13.915 1.00 91.94 233 LEU A N 1
ATOM 1839 C CA . LEU A 1 233 ? -31.707 -6.469 14.965 1.00 91.94 233 LEU A CA 1
ATOM 1840 C C . LEU A 1 233 ? -32.082 -5.898 16.337 1.00 91.94 233 LEU A C 1
ATOM 1842 O O . LEU A 1 233 ? -32.734 -6.579 17.128 1.00 91.94 233 LEU A O 1
ATOM 1846 N N . PHE A 1 234 ? -31.673 -4.658 16.608 1.00 91.44 234 PHE A N 1
ATOM 1847 C CA . PHE A 1 234 ? -32.055 -3.928 17.813 1.00 91.44 234 PHE A CA 1
ATOM 1848 C C . PHE A 1 234 ? -33.096 -2.849 17.477 1.00 91.44 234 PHE A C 1
ATOM 1850 O O . PHE A 1 234 ? -33.010 -2.250 16.407 1.00 91.44 234 PHE A O 1
ATOM 1857 N N . PRO A 1 235 ? -34.073 -2.595 18.364 1.00 80.88 235 PRO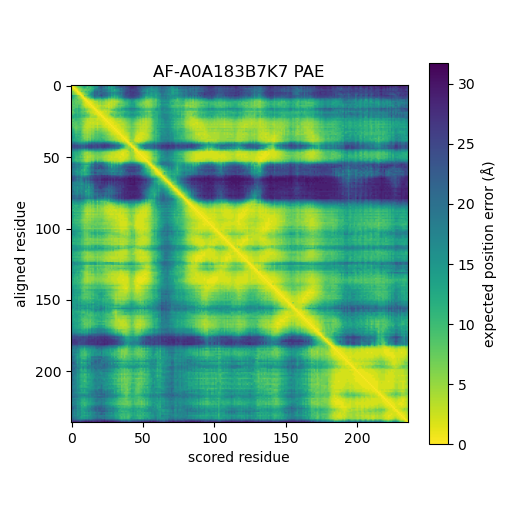 A N 1
ATOM 1858 C CA . PRO A 1 235 ? -35.170 -1.653 18.125 1.00 80.88 235 PRO A CA 1
ATOM 1859 C C . PRO A 1 235 ? -34.810 -0.172 18.349 1.00 80.88 235 PRO A C 1
ATOM 1861 O O . PRO A 1 235 ? -35.687 0.676 18.185 1.00 80.88 235 PRO A O 1
ATOM 1864 N N . GLU A 1 236 ? -33.574 0.122 18.760 1.00 58.28 236 GLU A N 1
ATOM 1865 C CA . GLU A 1 236 ? -33.041 1.475 18.988 1.00 58.28 236 GLU A CA 1
ATOM 1866 C C . GLU A 1 236 ? -32.345 2.041 17.744 1.00 58.28 236 GLU A C 1
ATOM 1868 O O . GLU A 1 236 ? -31.606 1.279 17.068 1.00 58.28 236 GLU A O 1
#

Sequence (236 aa):
MAEQDEGCGDKFQMRLGNIPARSTVTIILKYVSSLEAENLVDEKSNSRVTFTLPSVLNPRYTPGESRTQREFDPFAPCESLKPYSISFVGDINMPYRILEVSSLRDKFDIEWTSTDHRSAQVKISDFKPDHDLQMLIDMDQKLNSFAVCEWGDRQAKSIFSKDCIMAQFMPDFTDVSDEMETRTEVYFVIDRSGSMSGGNIARAAESLLLFLKSLPTGCRFQIIGFGSTHEALFPE

Mean predicted aligned error: 12.22 Å

Solvent-accessible surface area (backbone atoms only — not comparable to full-atom values): 15234 Å² total; per-residue (Å²): 121,81,63,78,52,89,92,40,92,87,58,88,61,78,76,85,75,91,75,61,88,97,65,86,86,86,84,86,87,85,85,86,80,86,70,50,70,48,66,50,92,51,101,57,58,20,17,39,37,44,46,76,48,85,49,74,85,67,59,73,93,70,67,94,85,70,79,67,87,54,99,67,74,74,64,70,80,70,93,70,77,70,94,79,85,47,72,49,76,47,81,47,78,50,99,47,40,53,74,46,79,47,40,99,85,58,74,72,51,75,47,72,76,38,96,75,36,31,27,34,38,38,36,34,79,81,55,71,75,86,50,56,51,50,41,40,39,33,26,72,44,56,68,68,57,48,71,50,77,48,79,29,44,84,86,47,92,54,79,59,36,48,70,45,76,52,74,49,85,44,84,84,53,81,93,52,42,88,70,54,60,50,70,44,76,46,77,48,78,41,78,64,37,83,88,28,57,71,69,54,44,53,51,51,51,54,50,50,53,53,52,64,72,67,55,62,80,67,47,48,74,46,43,34,43,31,55,100,57,74,47,61,76,55,98,122

Radius of gyration: 24.34 Å; Cα contacts (8 Å, |Δi|>4): 305; chains: 1; bounding box: 63×51×66 Å